Protein AF-0000000071820089 (afdb_homodimer)

Solvent-accessible surface area (backbone atoms only — not comparable to full-atom values): 15559 Å² total; per-residue (Å²): 127,62,77,64,51,63,79,54,39,43,38,76,49,54,70,70,58,45,51,46,49,55,50,69,44,21,55,33,33,44,12,24,2,50,40,32,34,19,45,41,43,78,44,40,32,12,52,37,76,91,77,39,33,36,33,39,74,45,76,49,66,79,67,88,45,74,64,57,56,31,52,75,46,15,49,27,29,14,38,32,36,71,52,60,94,42,84,79,41,37,39,36,36,38,35,33,23,42,44,41,73,55,56,84,89,46,49,68,58,46,49,54,23,20,70,70,19,22,61,58,55,62,68,74,50,86,77,45,70,72,81,46,49,49,47,33,31,35,44,57,73,49,75,48,29,42,25,46,47,76,126,125,62,78,65,51,68,78,52,38,43,37,77,49,53,70,68,56,45,52,48,50,55,50,68,44,20,54,32,35,43,12,24,3,49,39,33,34,19,45,40,43,77,45,42,33,12,53,37,75,91,78,39,32,37,33,38,74,44,77,51,64,81,67,89,44,74,64,57,57,31,51,74,46,16,49,26,28,12,39,31,35,72,52,59,93,41,86,80,42,36,40,35,35,38,36,33,24,41,45,41,71,55,55,85,88,45,50,66,60,47,49,53,23,22,70,70,20,23,60,60,61,57,63,75,49,88,78,46,70,73,82,48,49,49,47,34,32,34,44,57,73,47,75,50,29,42,26,46,46,74,126

Nearest PDB structures (foldseek):
  3u0i-assembly1_A-2  TM=8.447E-01  e=3.953E-10  Brucella abortus 2308
  3u5w-assembly1_A-2  TM=8.370E-01  e=7.297E-10  Brucella abortus 2308
  2hq9-assembly1_B  TM=7.860E-01  e=4.179E-10  Mesorhizobium loti
  6m0a-assembly2_D  TM=8.362E-01  e=2.232E-06  Arabidopsis thaliana
  5jab-assembly1_B  TM=7.382E-01  e=6.924E-07  Mycobacterium tuberculosis H37Rv

Radius of gyration: 18.87 Å; Cα contacts (8 Å, |Δi|>4): 692; chains: 2; bounding box: 47×55×37 Å

Structure (mmCIF, N/CA/C/O backbone):
data_AF-0000000071820089-model_v1
#
loop_
_entity.id
_entity.type
_entity.pdbx_description
1 polymer 'FMN-binding domain protein'
#
loop_
_atom_site.group_PDB
_atom_site.id
_atom_site.type_symbol
_atom_site.label_atom_id
_atom_site.label_alt_id
_atom_site.label_comp_id
_atom_site.label_asym_id
_atom_site.label_entity_id
_atom_site.label_seq_id
_atom_site.pdbx_PDB_ins_code
_atom_site.Cartn_x
_atom_site.Cartn_y
_atom_site.Cartn_z
_atom_site.occupancy
_atom_site.B_iso_or_equiv
_atom_site.auth_seq_id
_atom_site.auth_comp_id
_atom_site.auth_asym_id
_atom_site.auth_atom_id
_atom_site.pdbx_PDB_model_num
ATOM 1 N N . MET A 1 1 ? -23.547 -22.641 -5.816 1 21.72 1 MET A N 1
ATOM 2 C CA . MET A 1 1 ? -23.484 -21.422 -5.02 1 21.72 1 MET A CA 1
ATOM 3 C C . MET A 1 1 ? -22.078 -21.188 -4.5 1 21.72 1 MET A C 1
ATOM 5 O O . MET A 1 1 ? -21.438 -22.109 -3.973 1 21.72 1 MET A O 1
ATOM 9 N N . ALA A 1 2 ? -21.328 -20.391 -5.027 1 31.78 2 ALA A N 1
ATOM 10 C CA . ALA A 1 2 ? -19.906 -20.078 -4.785 1 31.78 2 ALA A CA 1
ATOM 11 C C . ALA A 1 2 ? -19.625 -20.016 -3.287 1 31.78 2 ALA A C 1
ATOM 13 O O . ALA A 1 2 ? -20.375 -19.406 -2.527 1 31.78 2 ALA A O 1
ATOM 14 N N . PRO A 1 3 ? -18.938 -20.859 -2.738 1 31.28 3 PRO A N 1
ATOM 15 C CA . PRO A 1 3 ? -19.172 -20.828 -1.292 1 31.28 3 PRO A CA 1
ATOM 16 C C . PRO A 1 3 ? -18.969 -19.453 -0.69 1 31.28 3 PRO A C 1
ATOM 18 O O . PRO A 1 3 ? -18.156 -18.656 -1.207 1 31.28 3 PRO A O 1
ATOM 21 N N . ASP A 1 4 ? -19.766 -18.766 0.036 1 34.59 4 ASP A N 1
ATOM 22 C CA . ASP A 1 4 ? -20.172 -17.641 0.865 1 34.59 4 ASP A CA 1
ATOM 23 C C . ASP A 1 4 ? -19.031 -17.219 1.795 1 34.59 4 ASP A C 1
ATOM 25 O O . ASP A 1 4 ? -19.188 -16.25 2.559 1 34.59 4 ASP A O 1
ATOM 29 N N . PHE A 1 5 ? -18 -18.031 1.912 1 37.12 5 PHE A N 1
ATOM 30 C CA . PHE A 1 5 ? -17.234 -17.906 3.146 1 37.12 5 PHE A CA 1
ATOM 31 C C . PHE A 1 5 ? -16.312 -16.719 3.088 1 37.12 5 PHE A C 1
ATOM 33 O O . PHE A 1 5 ? -16.203 -15.953 4.055 1 37.12 5 PHE A O 1
ATOM 40 N N . ALA A 1 6 ? -15.281 -16.719 2.131 1 43.5 6 ALA A N 1
ATOM 41 C CA . ALA A 1 6 ? -14.219 -15.719 2.254 1 43.5 6 ALA A CA 1
ATOM 42 C C . ALA A 1 6 ? -14.789 -14.312 2.145 1 43.5 6 ALA A C 1
ATOM 44 O O . ALA A 1 6 ? -14.398 -13.422 2.906 1 43.5 6 ALA A O 1
ATOM 45 N N . GLN A 1 7 ? -15.445 -14.008 1.039 1 48.59 7 GLN A N 1
ATOM 46 C CA . GLN A 1 7 ? -16.203 -12.758 1.015 1 48.59 7 GLN A CA 1
ATOM 47 C C . GLN A 1 7 ? -17.109 -12.641 2.234 1 48.59 7 GLN A C 1
ATOM 49 O O . GLN A 1 7 ? -17.391 -11.531 2.691 1 48.59 7 GLN A O 1
ATOM 54 N N . HIS A 1 8 ? -17.297 -13.891 2.684 1 53.19 8 HIS A N 1
ATOM 55 C CA . HIS A 1 8 ? -18.344 -13.969 3.699 1 53.19 8 HIS A CA 1
ATOM 56 C C . HIS A 1 8 ? -17.797 -13.648 5.082 1 53.19 8 HIS A C 1
ATOM 58 O O . HIS A 1 8 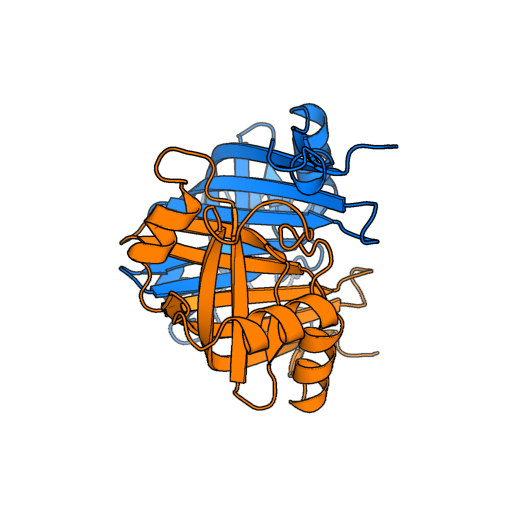? -18.547 -13.258 5.98 1 53.19 8 HIS A O 1
ATOM 64 N N . ASN A 1 9 ? -16.375 -13.719 5.059 1 66.06 9 ASN A N 1
ATOM 65 C CA . ASN A 1 9 ? -15.953 -13.469 6.434 1 66.06 9 ASN A CA 1
ATOM 66 C C . ASN A 1 9 ? -15.398 -12.062 6.605 1 66.06 9 ASN A C 1
ATOM 68 O O . ASN A 1 9 ? -14.633 -11.797 7.539 1 66.06 9 ASN A O 1
ATOM 72 N N . ARG A 1 10 ? -15.672 -11.281 5.531 1 77.12 10 ARG A N 1
ATOM 73 C CA . ARG A 1 10 ? -15.312 -9.883 5.676 1 77.12 10 ARG A CA 1
ATOM 74 C C . ARG A 1 10 ? -16.547 -8.992 5.691 1 77.12 10 ARG A C 1
ATOM 76 O O . ARG A 1 10 ? -17.516 -9.25 4.973 1 77.12 10 ARG A O 1
ATOM 83 N N . ILE A 1 11 ? -16.531 -8.086 6.531 1 86.44 11 ILE A N 1
ATOM 84 C CA . ILE A 1 11 ? -17.672 -7.168 6.625 1 86.44 11 ILE A CA 1
ATOM 85 C C . ILE A 1 11 ? -17.172 -5.727 6.496 1 86.44 11 ILE A C 1
ATOM 87 O O . ILE A 1 11 ? -16.031 -5.422 6.824 1 86.44 11 ILE A O 1
ATOM 91 N N . GLU A 1 12 ? -18.078 -4.957 6.016 1 92.06 12 GLU A N 1
ATOM 92 C CA . GLU A 1 12 ? -17.797 -3.529 5.906 1 92.06 12 GLU A CA 1
ATOM 93 C C . GLU A 1 12 ? -17.688 -2.877 7.281 1 92.06 12 GLU A C 1
ATOM 95 O O . GLU A 1 12 ? -18.484 -3.188 8.18 1 92.06 12 GLU A O 1
ATOM 100 N N . MET A 1 13 ? -16.75 -2.029 7.395 1 94.06 13 MET A N 1
ATOM 101 C CA . MET A 1 13 ? -16.578 -1.29 8.641 1 94.06 13 MET A CA 1
ATOM 102 C C . MET A 1 13 ? -17.484 -0.073 8.688 1 94.06 13 MET A C 1
ATOM 104 O O . MET A 1 13 ? -17.672 0.617 7.68 1 94.06 13 MET A O 1
ATOM 108 N N . PRO A 1 14 ? -18.031 0.169 9.891 1 95.81 14 PRO A N 1
ATOM 109 C CA . PRO A 1 14 ? -18.703 1.459 10.039 1 95.81 14 PRO A CA 1
ATOM 110 C C . PRO A 1 14 ? -17.734 2.639 10.047 1 95.81 14 PRO A C 1
ATOM 112 O O . PRO A 1 14 ? -16.547 2.461 10.289 1 95.81 14 PRO A O 1
ATOM 115 N N . ALA A 1 15 ? -18.266 3.83 9.812 1 96 15 ALA A N 1
ATOM 116 C CA . ALA A 1 15 ? -17.469 5.047 9.664 1 96 15 ALA A CA 1
ATOM 117 C C . ALA A 1 15 ? -16.625 5.305 10.914 1 96 15 ALA A C 1
ATOM 119 O O . ALA A 1 15 ? -15.477 5.738 10.812 1 96 15 ALA A O 1
ATOM 120 N N . GLU A 1 16 ? -17.188 5.031 12.031 1 96.69 16 GLU A N 1
ATOM 121 C CA . GLU A 1 16 ? -16.484 5.285 13.281 1 96.69 16 GLU A CA 1
ATOM 122 C C . GLU A 1 16 ? -15.258 4.379 13.422 1 96.69 16 GLU A C 1
ATOM 124 O O . GLU A 1 16 ? -14.234 4.789 13.977 1 96.69 16 GLU A O 1
ATOM 129 N N . GLU A 1 17 ? -15.367 3.156 12.969 1 96.19 17 GLU A N 1
ATOM 130 C CA . GLU A 1 17 ? -14.25 2.221 13.031 1 96.19 17 GLU A CA 1
ATOM 131 C C . GLU A 1 17 ? -13.164 2.602 12.023 1 96.19 17 GLU A C 1
ATOM 133 O O . GLU A 1 17 ? -11.969 2.422 12.297 1 96.19 17 GLU A O 1
ATOM 138 N N . ILE A 1 18 ? -13.602 3.076 10.859 1 97.44 18 ILE A N 1
ATOM 139 C CA . ILE A 1 18 ? -12.656 3.578 9.875 1 97.44 18 ILE A CA 1
ATOM 140 C C . ILE A 1 18 ? -11.859 4.742 10.469 1 97.44 18 ILE A C 1
ATOM 142 O O . ILE A 1 18 ? -10.633 4.758 10.398 1 97.44 18 ILE A O 1
ATOM 146 N N . ASP A 1 19 ? -12.562 5.688 11.07 1 97 19 ASP A N 1
ATOM 147 C CA . ASP A 1 19 ? -11.922 6.832 11.719 1 97 19 ASP A CA 1
ATOM 148 C C . ASP A 1 19 ? -10.945 6.379 12.797 1 97 19 ASP A C 1
ATOM 150 O O . ASP A 1 19 ? -9.828 6.902 12.891 1 97 19 ASP A O 1
ATOM 154 N N . ARG A 1 20 ? -11.367 5.465 13.617 1 96.62 20 ARG A N 1
ATOM 155 C CA . ARG A 1 20 ? -10.523 4.938 14.688 1 96.62 20 ARG A CA 1
ATOM 156 C C . ARG A 1 20 ? -9.219 4.383 14.133 1 96.62 20 ARG A C 1
ATOM 158 O O . ARG A 1 20 ? -8.141 4.699 14.641 1 96.62 20 ARG A O 1
ATOM 165 N N . LEU A 1 21 ? -9.328 3.568 13.125 1 96.12 21 LEU A N 1
ATOM 166 C CA . LEU A 1 21 ? -8.133 2.951 12.562 1 96.12 21 LEU A CA 1
ATOM 167 C C . LEU A 1 21 ? -7.191 4.008 11.992 1 96.12 21 LEU A C 1
ATOM 169 O O . LEU A 1 21 ? -5.973 3.922 12.164 1 96.12 21 LEU A O 1
ATOM 173 N N . LEU A 1 22 ? -7.746 5.02 11.289 1 96.88 22 LEU A N 1
ATOM 174 C CA . LEU A 1 22 ? -6.934 6.078 10.703 1 96.88 22 LEU A CA 1
ATOM 175 C C . LEU A 1 22 ? -6.262 6.91 11.789 1 96.88 22 LEU A C 1
ATOM 177 O O . LEU A 1 22 ? -5.184 7.469 11.578 1 96.88 22 LEU A O 1
ATOM 181 N N . ARG A 1 23 ? -6.84 6.996 12.922 1 94.56 23 ARG A N 1
ATOM 182 C CA . ARG A 1 23 ? -6.258 7.746 14.039 1 94.56 23 ARG A CA 1
ATOM 183 C C . ARG A 1 23 ? -5.191 6.922 14.75 1 94.56 23 ARG A C 1
ATOM 185 O O . ARG A 1 23 ? -4.18 7.465 15.203 1 94.56 23 ARG A O 1
ATOM 192 N N . GLU A 1 24 ? -5.367 5.668 14.883 1 92.31 24 GLU A N 1
ATOM 193 C CA . GLU A 1 24 ? -4.52 4.82 15.711 1 92.31 24 GLU A CA 1
ATOM 194 C C . GLU A 1 24 ? -3.283 4.355 14.945 1 92.31 24 GLU A C 1
ATOM 196 O O . GLU A 1 24 ? -2.219 4.164 15.539 1 92.31 24 GLU A O 1
ATOM 201 N N . GLU A 1 25 ? -3.494 4.102 13.688 1 91.75 25 GLU A N 1
ATOM 202 C CA . GLU A 1 25 ? -2.346 3.648 12.906 1 91.75 25 GLU A CA 1
ATOM 203 C C . GLU A 1 25 ? -1.438 4.816 12.531 1 91.75 25 GLU A C 1
ATOM 205 O O . GLU A 1 25 ? -1.91 5.938 12.336 1 91.75 25 GLU A O 1
ATOM 210 N N . GLY A 1 26 ? -0.147 4.621 12.406 1 88.38 26 GLY A N 1
ATOM 211 C CA . GLY A 1 26 ? 0.808 5.68 1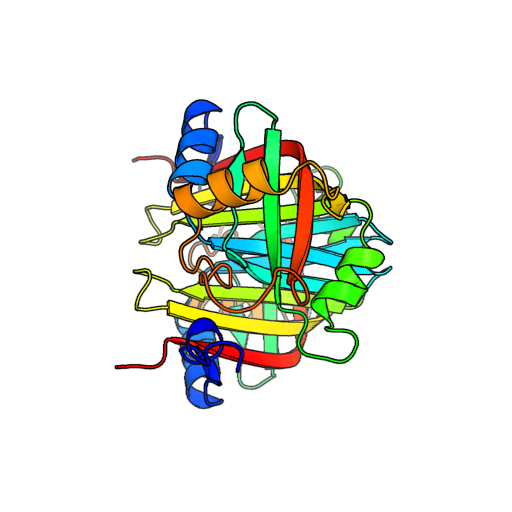2.125 1 88.38 26 GLY A CA 1
ATOM 212 C C . GLY A 1 26 ? 1.482 5.531 10.773 1 88.38 26 GLY A C 1
ATOM 213 O O . GLY A 1 26 ? 2.266 6.391 10.367 1 88.38 26 GLY A O 1
ATOM 214 N N . VAL A 1 27 ? 1.229 4.43 10.172 1 91.81 27 VAL A N 1
ATOM 215 C CA . VAL A 1 27 ? 1.88 4.133 8.898 1 91.81 27 V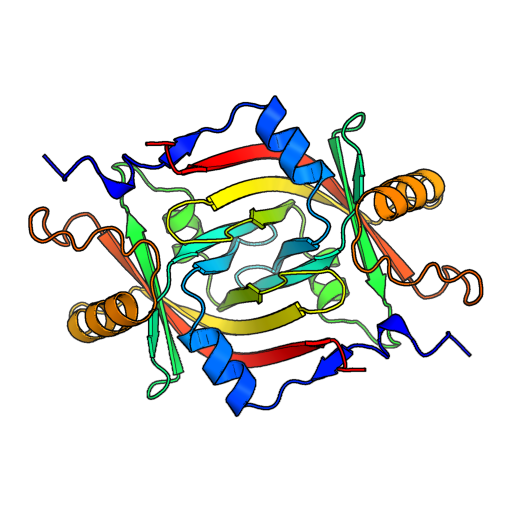AL A CA 1
ATOM 216 C C . VAL A 1 27 ? 0.876 3.496 7.941 1 91.81 27 VAL A C 1
ATOM 218 O O . VAL A 1 27 ? -0.058 2.816 8.375 1 91.81 27 VAL A O 1
ATOM 221 N N . GLY A 1 28 ? 1 3.725 6.727 1 95.12 28 GLY A N 1
ATOM 222 C CA . GLY A 1 28 ? 0.269 3.102 5.637 1 95.12 28 GLY A CA 1
ATOM 223 C C . GLY A 1 28 ? 1.043 3.09 4.332 1 95.12 28 GLY A C 1
ATOM 224 O O . GLY A 1 28 ? 2.26 3.283 4.324 1 95.12 28 GLY A O 1
ATOM 225 N N . VAL A 1 29 ? 0.354 2.742 3.295 1 96.44 29 VAL A N 1
ATOM 226 C CA . VAL A 1 29 ? 0.978 2.73 1.975 1 96.44 29 VAL A CA 1
ATOM 227 C C . VAL A 1 29 ? 0.302 3.764 1.075 1 96.44 29 VAL A C 1
ATOM 229 O O . VAL A 1 29 ? -0.908 3.699 0.847 1 96.44 29 VAL A O 1
ATOM 232 N N . LEU A 1 30 ? 1.083 4.707 0.627 1 97.75 30 LEU A N 1
ATOM 233 C CA . LEU A 1 30 ? 0.629 5.664 -0.376 1 97.75 30 LEU A CA 1
ATOM 234 C C . LEU A 1 30 ? 0.869 5.129 -1.784 1 97.75 30 LEU A C 1
ATOM 236 O O . LEU A 1 30 ? 2.006 4.824 -2.15 1 97.75 30 LEU A O 1
ATOM 240 N N . SER A 1 31 ? -0.163 4.949 -2.539 1 98.62 31 SER A N 1
ATOM 241 C CA . SER A 1 31 ? -0.063 4.527 -3.932 1 98.62 31 SER A CA 1
ATOM 242 C C . SER A 1 31 ? -0.109 5.723 -4.879 1 98.62 31 SER A C 1
ATOM 244 O O . SER A 1 31 ? -1.014 6.555 -4.789 1 98.62 31 SER A O 1
ATOM 246 N N . LEU A 1 32 ? 0.829 5.812 -5.73 1 98.5 32 LEU A N 1
ATOM 247 C CA . LEU A 1 32 ? 0.99 6.891 -6.703 1 98.5 32 LEU A CA 1
ATOM 248 C C . LEU A 1 32 ? 0.985 6.344 -8.125 1 98.5 32 LEU A C 1
ATOM 250 O O . LEU A 1 32 ? 1.146 5.137 -8.336 1 98.5 32 LEU A O 1
ATOM 254 N N . ALA A 1 33 ? 0.76 7.258 -9.102 1 98.69 33 ALA A N 1
ATOM 255 C CA . ALA A 1 33 ? 0.605 6.801 -10.477 1 98.69 33 ALA A CA 1
ATOM 256 C C . ALA A 1 33 ? 1.257 7.773 -11.453 1 98.69 33 ALA A C 1
ATOM 258 O O . ALA A 1 33 ? 1.171 8.992 -11.281 1 98.69 33 ALA A O 1
ATOM 259 N N . ASP A 1 34 ? 1.878 7.266 -12.398 1 97.56 34 ASP A N 1
ATOM 260 C CA . ASP A 1 34 ? 2.344 7.949 -13.602 1 97.56 34 ASP A CA 1
ATOM 261 C C . ASP A 1 34 ? 2.037 7.129 -14.859 1 97.56 34 ASP A C 1
ATOM 263 O O . ASP A 1 34 ? 2.789 6.215 -15.203 1 97.56 34 ASP A O 1
ATOM 267 N N . ASP A 1 35 ? 0.874 7.52 -15.555 1 96 35 ASP A N 1
ATOM 268 C CA . ASP A 1 35 ? 0.385 6.746 -16.688 1 96 35 ASP A CA 1
ATOM 269 C C . ASP A 1 35 ? 0.104 5.301 -16.297 1 96 35 ASP A C 1
ATOM 271 O O . ASP A 1 35 ? -0.71 5.043 -15.406 1 96 35 ASP A O 1
ATOM 275 N N . GLY A 1 36 ? 0.757 4.316 -16.734 1 97.06 36 GLY A N 1
ATOM 276 C CA . GLY A 1 36 ? 0.536 2.908 -16.453 1 97.06 36 GLY A CA 1
ATOM 277 C C . GLY A 1 36 ? 1.531 2.338 -15.461 1 97.06 36 GLY A C 1
ATOM 278 O O . GLY A 1 36 ? 1.641 1.118 -15.312 1 97.06 36 GLY A O 1
ATOM 279 N N . VAL A 1 37 ? 2.25 3.209 -14.773 1 98.5 37 VAL A N 1
ATOM 280 C CA . VAL A 1 37 ? 3.256 2.789 -13.797 1 98.5 37 VAL A CA 1
ATOM 281 C C . VAL A 1 37 ? 2.828 3.215 -12.398 1 98.5 37 VAL A C 1
ATOM 283 O O . VAL A 1 37 ? 2.609 4.402 -12.141 1 98.5 37 VAL A O 1
ATOM 286 N N . ALA A 1 38 ? 2.65 2.254 -11.523 1 98.69 38 ALA A N 1
ATOM 287 C CA . ALA A 1 38 ? 2.27 2.535 -10.141 1 98.69 38 ALA A CA 1
ATOM 288 C C . ALA A 1 38 ? 3.482 2.482 -9.219 1 98.69 38 ALA A C 1
ATOM 290 O O . ALA A 1 38 ? 4.453 1.776 -9.5 1 98.69 38 ALA A O 1
ATOM 291 N N . TYR A 1 39 ? 3.404 3.246 -8.188 1 97.31 39 TYR A N 1
ATOM 292 C CA . TYR A 1 39 ? 4.434 3.277 -7.152 1 97.31 39 TYR A CA 1
ATOM 293 C C . TYR A 1 39 ? 3.809 3.354 -5.762 1 97.31 39 TYR A C 1
ATOM 295 O O . TYR A 1 39 ? 3.156 4.344 -5.422 1 97.31 39 TYR A O 1
ATOM 303 N N . GLY A 1 40 ? 3.943 2.303 -4.973 1 97.25 40 GLY A N 1
ATOM 304 C CA . GLY A 1 40 ? 3.465 2.246 -3.602 1 97.25 40 GLY A CA 1
ATOM 305 C C . GLY A 1 40 ? 4.574 2.395 -2.578 1 97.25 40 GLY A C 1
ATOM 306 O O . GLY A 1 40 ? 5.586 1.692 -2.643 1 97.25 40 GLY A O 1
ATOM 307 N N . ILE A 1 41 ? 4.391 3.25 -1.582 1 93.31 41 ILE A N 1
ATOM 308 C CA . ILE A 1 41 ? 5.457 3.512 -0.624 1 93.31 41 ILE A CA 1
ATOM 309 C C . ILE A 1 41 ? 4.891 3.504 0.794 1 93.31 41 ILE A C 1
ATOM 311 O O . ILE A 1 41 ? 3.906 4.188 1.08 1 93.31 41 ILE A O 1
ATOM 315 N N . PRO A 1 42 ? 5.5 2.695 1.611 1 93.06 42 PRO A N 1
ATOM 316 C CA . PRO A 1 42 ? 5.113 2.787 3.021 1 93.06 42 PRO A CA 1
ATOM 317 C C . PRO A 1 42 ? 5.648 4.047 3.699 1 93.06 42 PRO A C 1
ATOM 319 O O . PRO A 1 42 ? 6.824 4.383 3.543 1 93.06 42 PRO A O 1
ATOM 322 N N . LEU A 1 43 ? 4.789 4.758 4.438 1 89.44 43 LEU A N 1
ATOM 323 C CA . LEU A 1 43 ? 5.25 5.969 5.105 1 89.44 43 LEU A CA 1
ATOM 324 C C . LEU A 1 43 ? 4.297 6.367 6.227 1 89.44 43 LEU A C 1
ATOM 326 O O . LEU A 1 43 ? 3.146 5.926 6.254 1 89.44 43 LEU A O 1
ATOM 330 N N . SER A 1 44 ? 4.785 7.207 7.109 1 90.81 44 SER A N 1
ATOM 331 C CA . SER A 1 44 ? 3.961 7.797 8.156 1 90.81 44 SER A CA 1
ATOM 332 C C . SER A 1 44 ? 2.996 8.828 7.586 1 90.81 44 SER A C 1
ATOM 334 O O . SER A 1 44 ? 3.232 9.375 6.504 1 90.81 44 SER A O 1
ATOM 336 N N . PHE A 1 45 ? 1.985 9.102 8.352 1 93.44 45 PHE A N 1
ATOM 337 C CA . PHE A 1 45 ? 0.981 10.055 7.895 1 93.44 45 PHE A CA 1
ATOM 338 C C . PHE A 1 45 ? 0.291 10.727 9.07 1 93.44 45 PHE A C 1
ATOM 340 O O . PHE A 1 45 ? 0.37 10.242 10.203 1 93.44 45 PHE A O 1
ATOM 347 N N . GLY A 1 46 ? -0.225 11.836 8.781 1 95.19 46 GLY A N 1
ATOM 348 C CA . GLY A 1 46 ? -1.151 12.508 9.68 1 95.19 46 GLY A CA 1
ATOM 349 C C . GLY A 1 46 ? -2.586 12.477 9.188 1 95.19 46 GLY A C 1
ATOM 350 O O . GLY A 1 46 ? -2.84 12.609 7.992 1 95.19 46 GLY A O 1
ATOM 351 N N . TYR A 1 47 ? -3.502 12.344 10.109 1 97.19 47 TYR A N 1
ATOM 352 C CA . TYR A 1 47 ? -4.922 12.305 9.781 1 97.19 47 TYR A CA 1
ATOM 353 C C . TYR A 1 47 ? -5.668 13.469 10.414 1 97.19 47 TYR A C 1
ATOM 355 O O . TYR A 1 47 ? -5.648 13.633 11.633 1 97.19 47 TYR A O 1
ATOM 363 N N . ASP A 1 48 ? -6.227 14.281 9.578 1 96 48 ASP A N 1
ATOM 364 C CA . ASP A 1 48 ? -7.098 15.375 10.008 1 96 48 ASP A CA 1
ATOM 365 C C . ASP A 1 48 ? -8.562 15.031 9.75 1 96 48 ASP A C 1
ATOM 367 O O . ASP A 1 48 ? -9.094 15.328 8.68 1 96 48 ASP A O 1
ATOM 371 N N . ALA A 1 49 ? -9.227 14.5 10.703 1 95.38 49 ALA A N 1
ATOM 372 C CA . ALA A 1 49 ? -10.602 14.039 10.562 1 95.38 49 ALA A CA 1
ATOM 373 C C . ALA A 1 49 ? -11.547 15.203 10.297 1 95.38 49 ALA A C 1
ATOM 375 O O . ALA A 1 49 ? -12.508 15.078 9.531 1 95.38 49 ALA A O 1
ATOM 376 N N . ASP A 1 50 ? -11.312 16.328 10.891 1 94.62 50 ASP A N 1
ATOM 377 C CA . ASP A 1 50 ? -12.203 17.484 10.773 1 94.62 50 ASP A CA 1
ATOM 378 C C . ASP A 1 50 ? -12.242 18 9.344 1 94.62 50 ASP A C 1
ATOM 380 O O . ASP A 1 50 ? -13.305 18.359 8.836 1 94.62 50 ASP A O 1
ATOM 384 N N . ARG A 1 51 ? -11.086 17.953 8.672 1 95.25 51 ARG A N 1
ATOM 385 C CA . ARG A 1 51 ? -11.016 18.484 7.316 1 95.25 51 ARG A CA 1
ATOM 386 C C . ARG A 1 51 ? -11.086 17.359 6.281 1 95.25 51 ARG A C 1
ATOM 388 O O . ARG A 1 51 ? -11.164 17.625 5.082 1 95.25 51 ARG A O 1
ATOM 395 N N . GLY A 1 52 ? -11.016 16.094 6.688 1 96.94 52 GLY A N 1
ATOM 396 C CA . GLY A 1 52 ? -10.984 14.984 5.746 1 96.94 52 GLY A CA 1
ATOM 397 C C . GLY A 1 52 ? -9.727 14.969 4.891 1 96.94 52 GLY A C 1
ATOM 398 O O . GLY A 1 52 ? -9.812 14.883 3.664 1 96.94 52 GLY A O 1
ATOM 399 N N . ARG A 1 53 ? -8.562 15.039 5.664 1 97.38 53 ARG A N 1
ATOM 400 C CA . ARG A 1 53 ? -7.273 15.102 4.973 1 97.38 53 ARG A CA 1
ATOM 401 C C . ARG A 1 53 ? -6.281 14.117 5.586 1 97.38 53 ARG A C 1
ATOM 403 O O . ARG A 1 53 ? -6.289 13.891 6.801 1 97.38 53 ARG A O 1
ATOM 410 N N . LEU A 1 54 ? -5.535 13.602 4.785 1 97.75 54 LEU A N 1
ATOM 411 C CA . LEU A 1 54 ? -4.297 12.961 5.211 1 97.75 54 LEU A CA 1
ATOM 412 C C . LEU A 1 54 ? -3.084 13.789 4.801 1 97.75 54 LEU A C 1
ATOM 414 O O . LEU A 1 54 ? -3.057 14.359 3.705 1 97.75 54 LEU A O 1
ATOM 418 N N . TYR A 1 55 ? -2.047 13.789 5.637 1 95.25 55 TYR A N 1
ATOM 419 C CA . TYR A 1 55 ? -0.821 14.531 5.367 1 95.25 55 TYR A CA 1
ATOM 420 C C . TYR A 1 55 ? 0.385 13.602 5.34 1 95.25 55 TYR A C 1
ATOM 422 O O . TYR A 1 55 ? 0.476 12.672 6.145 1 95.25 55 TYR A O 1
ATOM 430 N N . PHE A 1 56 ? 1.322 13.914 4.438 1 92.56 56 PHE A N 1
ATOM 431 C CA . PHE A 1 56 ? 2.568 13.172 4.273 1 92.56 56 PHE A CA 1
ATOM 432 C C . PHE A 1 56 ? 3.752 14.125 4.156 1 92.56 56 PHE A C 1
ATOM 434 O O . PHE A 1 56 ? 3.629 15.211 3.584 1 92.56 56 PHE A O 1
ATOM 441 N N . VAL A 1 57 ? 4.867 13.633 4.594 1 87.69 57 VAL A N 1
ATOM 442 C CA . VAL A 1 57 ? 6.09 14.406 4.422 1 87.69 57 VAL A CA 1
ATOM 443 C C . VAL A 1 57 ? 7.16 13.547 3.748 1 87.69 57 VAL A C 1
ATOM 445 O O . VAL A 1 57 ? 7.422 12.422 4.18 1 87.69 57 VAL A O 1
ATOM 448 N N . PHE A 1 58 ? 7.668 14.062 2.582 1 83.81 58 PHE A N 1
ATOM 449 C CA . PHE A 1 58 ? 8.797 13.445 1.894 1 83.81 58 PHE A CA 1
ATOM 450 C C . PHE A 1 58 ? 10.102 14.148 2.252 1 83.81 58 PHE A C 1
ATOM 452 O O . PHE A 1 58 ? 10.172 15.383 2.24 1 83.81 58 PHE A O 1
ATOM 459 N N . LEU A 1 59 ? 11.031 13.359 2.66 1 72.44 59 LEU A N 1
ATOM 460 C CA . LEU A 1 59 ? 12.352 13.953 2.867 1 72.44 59 LEU A CA 1
ATOM 461 C C . LEU A 1 59 ? 13.062 14.164 1.537 1 72.44 59 LEU A C 1
ATOM 463 O O . LEU A 1 59 ? 12.977 13.328 0.638 1 72.44 59 LEU A O 1
ATOM 467 N N . ARG A 1 60 ? 13.391 15.414 1.121 1 57.09 60 ARG A N 1
ATOM 468 C CA . ARG A 1 60 ? 14.07 15.789 -0.113 1 57.09 60 ARG A CA 1
ATOM 469 C C . ARG A 1 60 ? 15.555 15.445 -0.046 1 57.09 60 ARG A C 1
ATOM 471 O O . ARG A 1 60 ? 16.375 16.281 0.347 1 57.09 60 ARG A O 1
ATOM 478 N N . PRO A 1 61 ? 15.906 14.125 -0.033 1 49.31 61 PRO A N 1
ATOM 479 C CA . PRO A 1 61 ? 17.359 14.102 -0.25 1 49.31 61 PRO A CA 1
ATOM 480 C C . PRO A 1 61 ? 17.75 14.625 -1.628 1 49.31 61 PRO A C 1
ATOM 482 O O . PRO A 1 61 ? 17.297 14.102 -2.648 1 49.31 61 PRO A O 1
ATOM 485 N N . GLY A 1 62 ? 18.484 15.805 -1.665 1 45.56 62 GLY A N 1
ATOM 486 C CA . GLY A 1 62 ? 19.016 16.391 -2.891 1 45.56 62 GLY A CA 1
ATOM 487 C C . GLY A 1 62 ? 18.047 16.297 -4.051 1 45.56 62 GLY A C 1
ATOM 488 O O . GLY A 1 62 ? 16.828 16.469 -3.873 1 45.56 62 GLY A O 1
ATOM 489 N N . GLU A 1 63 ? 18.641 15.625 -5.242 1 45.75 63 GLU A N 1
ATOM 490 C CA . GLU A 1 63 ? 18 15.43 -6.539 1 45.75 63 GLU A CA 1
ATOM 491 C C . GLU A 1 63 ? 16.594 14.852 -6.383 1 45.75 63 GLU A C 1
ATOM 493 O O . GLU A 1 63 ? 16.25 14.328 -5.324 1 45.75 63 GLU A O 1
ATOM 498 N N . SER A 1 64 ? 15.758 14.859 -7.48 1 54.47 64 SER A N 1
ATOM 499 C CA . SER A 1 64 ? 14.375 14.414 -7.664 1 54.47 64 SER A CA 1
ATOM 500 C C . SER A 1 64 ? 14.164 13.016 -7.082 1 54.47 64 SER A C 1
ATOM 502 O O . SER A 1 64 ? 14.852 12.07 -7.473 1 54.47 64 SER A O 1
ATOM 504 N N . SER A 1 65 ? 13.57 12.859 -5.781 1 77.94 65 SER A N 1
ATOM 505 C CA . SER A 1 65 ? 13.266 11.547 -5.219 1 77.94 65 SER A CA 1
ATOM 506 C C . SER A 1 65 ? 12.086 10.898 -5.945 1 77.94 65 SER A C 1
ATOM 508 O O . SER A 1 65 ? 11.227 11.594 -6.488 1 77.94 65 SER A O 1
ATOM 510 N N . LYS A 1 66 ? 12.273 9.688 -6.434 1 85.81 66 LYS A N 1
ATOM 511 C CA . LYS A 1 66 ? 11.227 8.883 -7.062 1 85.81 66 LYS A CA 1
ATOM 512 C C . LYS A 1 66 ? 9.859 9.188 -6.465 1 85.81 66 LYS A C 1
ATOM 514 O O . LYS A 1 66 ? 8.875 9.32 -7.195 1 85.81 66 LYS A O 1
ATOM 519 N N . LYS A 1 67 ? 9.828 9.469 -5.164 1 89.12 67 LYS A N 1
ATOM 520 C CA . LYS A 1 67 ? 8.562 9.773 -4.492 1 89.12 67 LYS A CA 1
ATOM 521 C C . LYS A 1 67 ? 7.988 11.102 -4.977 1 89.12 67 LYS A C 1
ATOM 523 O O . LYS A 1 67 ? 6.801 11.188 -5.293 1 89.12 67 LYS A O 1
ATOM 528 N N . ALA A 1 68 ? 8.828 12.062 -4.988 1 88.5 68 ALA A N 1
ATOM 529 C CA . ALA A 1 68 ? 8.375 13.391 -5.383 1 88.5 68 ALA A CA 1
ATOM 530 C C . ALA A 1 68 ? 7.953 13.414 -6.848 1 88.5 68 ALA A C 1
ATOM 532 O O . ALA A 1 68 ? 6.953 14.047 -7.203 1 88.5 68 ALA A O 1
ATOM 533 N N . GLU A 1 69 ? 8.703 12.781 -7.723 1 91.44 69 GLU A N 1
ATOM 534 C CA . GLU A 1 69 ? 8.383 12.719 -9.148 1 91.44 69 GLU A CA 1
ATOM 535 C C . GLU A 1 69 ? 7.016 12.07 -9.375 1 91.44 69 GLU A C 1
ATOM 537 O O . GLU A 1 69 ? 6.195 12.594 -10.133 1 91.44 69 GLU A O 1
ATOM 542 N N . PHE A 1 70 ? 6.742 10.977 -8.734 1 95.38 70 PHE A N 1
ATOM 543 C CA . PHE A 1 70 ? 5.453 10.32 -8.875 1 95.38 70 PHE A CA 1
ATOM 544 C C . PHE A 1 70 ? 4.336 11.18 -8.297 1 95.38 70 PHE A C 1
ATOM 546 O O . PHE A 1 70 ? 3.25 11.266 -8.875 1 95.38 70 PHE A O 1
ATOM 553 N N . ALA A 1 71 ? 4.637 11.75 -7.125 1 94.94 71 ALA A N 1
ATOM 554 C CA . ALA A 1 71 ? 3.607 12.57 -6.492 1 94.94 71 ALA A CA 1
ATOM 555 C C . ALA A 1 71 ? 3.188 13.719 -7.398 1 94.94 71 ALA A C 1
ATOM 557 O O . ALA A 1 71 ? 2.004 14.055 -7.484 1 94.94 71 ALA A O 1
ATOM 558 N N . GLU A 1 72 ? 4.117 14.32 -8.07 1 94.12 72 GLU A N 1
ATOM 559 C CA . GLU A 1 72 ? 3.84 15.445 -8.961 1 94.12 72 GLU A CA 1
ATOM 560 C C . GLU A 1 72 ? 2.975 15.008 -10.141 1 94.12 72 GLU A C 1
ATOM 562 O O . GLU A 1 72 ? 2.211 15.805 -10.688 1 94.12 72 GLU A O 1
ATOM 567 N N . ARG A 1 73 ? 3.066 13.789 -10.508 1 97.19 73 ARG A N 1
ATOM 568 C CA . ARG A 1 73 ? 2.35 13.289 -11.68 1 97.19 73 ARG A CA 1
ATOM 569 C C . ARG A 1 73 ? 1.035 12.625 -11.273 1 97.19 73 ARG A C 1
ATOM 571 O O . ARG A 1 73 ? 0.257 12.211 -12.133 1 97.19 73 ARG A O 1
ATOM 578 N N . THR A 1 74 ? 0.789 12.477 -10.016 1 98.38 74 THR A N 1
ATOM 579 C CA . THR A 1 74 ? -0.419 11.828 -9.508 1 98.38 74 THR A CA 1
ATOM 580 C C . THR A 1 74 ? -1.498 12.867 -9.203 1 98.38 74 THR A C 1
ATOM 582 O O . THR A 1 74 ? -1.308 13.742 -8.359 1 98.38 74 THR A O 1
ATOM 585 N N . ALA A 1 75 ? -2.602 12.734 -9.906 1 98.5 75 ALA A N 1
ATOM 586 C CA . ALA A 1 75 ? -3.738 13.602 -9.617 1 98.5 75 ALA A CA 1
ATOM 587 C C . ALA A 1 75 ? -4.555 13.078 -8.445 1 98.5 75 ALA A C 1
ATOM 589 O O . ALA A 1 75 ? -4.914 13.836 -7.539 1 98.5 75 ALA A O 1
ATOM 590 N N . ARG A 1 76 ? -4.883 11.82 -8.523 1 98.69 76 ARG A N 1
ATOM 591 C CA . ARG A 1 76 ? -5.617 11.133 -7.465 1 98.69 76 ARG A CA 1
ATOM 592 C C . ARG A 1 76 ? -4.812 9.961 -6.922 1 98.69 76 ARG A C 1
ATOM 594 O O . ARG A 1 76 ? -4.309 9.133 -7.688 1 98.69 76 ARG A O 1
ATOM 601 N N . ALA A 1 77 ? -4.617 9.914 -5.656 1 98.81 77 ALA A N 1
ATOM 602 C CA . ALA A 1 77 ? -3.855 8.859 -4.988 1 98.81 77 ALA A CA 1
ATOM 603 C C . ALA A 1 77 ? -4.758 8.008 -4.102 1 98.81 77 ALA A C 1
ATOM 605 O O . ALA A 1 77 ? -5.918 8.359 -3.871 1 98.81 77 ALA A O 1
ATOM 606 N N . SER A 1 78 ? -4.293 6.895 -3.703 1 98.62 78 SER A N 1
ATOM 607 C CA . SER A 1 78 ? -4.906 6.004 -2.723 1 98.62 78 SER A CA 1
ATOM 608 C C . SER A 1 78 ? -3.971 5.75 -1.545 1 98.62 78 SER A C 1
ATOM 610 O O . SER A 1 78 ? -2.754 5.66 -1.721 1 98.62 78 SER A O 1
ATOM 612 N N . PHE A 1 79 ? -4.484 5.723 -0.39 1 98.75 79 PHE A N 1
ATOM 613 C CA . PHE A 1 79 ? -3.738 5.395 0.82 1 98.75 79 PHE A CA 1
ATOM 614 C C . PHE A 1 79 ? -4.395 4.238 1.563 1 98.75 79 PHE A C 1
ATOM 616 O O . PHE A 1 79 ? -5.598 4.262 1.824 1 98.75 79 PHE A O 1
ATOM 623 N N . THR A 1 80 ? -3.65 3.23 1.846 1 97.81 80 THR A N 1
ATOM 624 C CA . THR A 1 80 ? -4.164 2.031 2.498 1 97.81 80 THR A CA 1
ATOM 625 C C . THR A 1 80 ? -3.535 1.856 3.879 1 97.81 80 THR A C 1
ATOM 627 O O . THR A 1 80 ? -2.311 1.913 4.02 1 97.81 80 THR A O 1
ATOM 630 N N . VAL A 1 81 ? -4.352 1.712 4.848 1 95.81 81 VAL A N 1
ATOM 631 C CA . VAL A 1 81 ? -3.934 1.353 6.199 1 95.81 81 VAL A CA 1
ATOM 632 C C . VAL A 1 81 ? -4.461 -0.037 6.551 1 95.81 81 VAL A C 1
ATOM 634 O O . VAL A 1 81 ? -5.598 -0.381 6.215 1 95.81 81 VAL A O 1
ATOM 637 N N . TRP A 1 82 ? -3.623 -0.809 7.172 1 89.44 82 TRP A N 1
ATOM 638 C CA . TRP A 1 82 ? -4.043 -2.162 7.516 1 89.44 82 TRP A CA 1
ATOM 639 C C . TRP A 1 82 ? -3.43 -2.602 8.844 1 89.44 82 TRP A C 1
ATOM 641 O O . TRP A 1 82 ? -2.281 -2.27 9.141 1 89.44 82 TRP A O 1
ATOM 651 N N . ASN A 1 83 ? -4.125 -3.148 9.648 1 87.88 83 ASN A N 1
ATOM 652 C CA . ASN A 1 83 ? -3.738 -3.771 10.914 1 87.88 83 ASN A CA 1
ATOM 653 C C . ASN A 1 83 ? -4.195 -5.227 10.977 1 87.88 83 ASN A C 1
ATOM 655 O O . ASN A 1 83 ? -5.395 -5.504 11.031 1 87.88 83 ASN A O 1
ATOM 659 N N . ALA A 1 84 ? -3.215 -6.121 10.891 1 84.19 84 ALA A N 1
ATOM 660 C CA . ALA A 1 84 ? -3.521 -7.547 10.859 1 84.19 84 ALA A CA 1
ATOM 661 C C . ALA A 1 84 ? -2.6 -8.328 11.797 1 84.19 84 ALA A C 1
ATOM 663 O O . ALA A 1 84 ? -1.681 -9.008 11.336 1 84.19 84 ALA A O 1
ATOM 664 N N . PRO A 1 85 ? -2.854 -8.281 13.016 1 82.44 85 PRO A N 1
ATOM 665 C CA . PRO A 1 85 ? -2.004 -9.023 13.945 1 82.44 85 PRO A CA 1
ATOM 666 C C . PRO A 1 85 ? -2.053 -10.531 13.719 1 82.44 85 PRO A C 1
ATOM 668 O O . PRO A 1 85 ? -1.143 -11.25 14.133 1 82.44 85 PRO A O 1
ATOM 671 N N . SER A 1 86 ? -3.184 -11 13.109 1 81.81 86 SER A N 1
ATOM 672 C CA . SER A 1 86 ? -3.305 -12.414 12.766 1 81.81 86 SER A CA 1
ATOM 673 C C . SER A 1 86 ? -4.23 -12.609 11.57 1 81.81 86 SER A C 1
ATOM 675 O O . SER A 1 86 ? -4.957 -11.695 11.18 1 81.81 86 SER A O 1
ATOM 677 N N . ARG A 1 87 ? -4.316 -13.766 11.016 1 80.06 87 ARG A N 1
ATOM 678 C CA . ARG A 1 87 ? -5.152 -14.086 9.867 1 80.06 87 ARG A CA 1
ATOM 679 C C . ARG A 1 87 ? -6.633 -13.992 10.219 1 80.06 87 ARG A C 1
ATOM 681 O O . ARG A 1 87 ? -7.473 -13.82 9.328 1 80.06 87 ARG A O 1
ATOM 688 N N . ASP A 1 88 ? -6.93 -14.141 11.469 1 83.62 88 ASP A N 1
ATOM 689 C CA . ASP A 1 88 ? -8.328 -14.141 11.883 1 83.62 88 ASP A CA 1
ATOM 690 C C . ASP A 1 88 ? -8.734 -12.781 12.453 1 83.62 88 ASP A C 1
ATOM 692 O O . ASP A 1 88 ? -9.883 -12.594 12.859 1 83.62 88 ASP A O 1
ATOM 696 N N . GLN A 1 89 ? -7.828 -11.969 12.531 1 87 89 GLN A N 1
ATOM 697 C CA . GLN A 1 89 ? -8.102 -10.625 13.031 1 87 89 GLN A CA 1
ATOM 698 C C . GLN A 1 89 ? -7.387 -9.57 12.18 1 87 89 GLN A C 1
ATOM 700 O O . GLN A 1 89 ? -6.176 -9.391 12.305 1 87 89 GLN A O 1
ATOM 705 N N . TRP A 1 90 ? -8.156 -8.953 11.406 1 88.75 90 TRP A N 1
ATOM 706 C CA . TRP A 1 90 ? -7.539 -7.918 10.578 1 88.75 90 TRP A CA 1
ATOM 707 C C . TRP A 1 90 ? -8.555 -6.848 10.195 1 88.75 90 TRP A C 1
ATOM 709 O O . TRP A 1 90 ? -9.758 -7.105 10.172 1 88.75 90 TRP A O 1
ATOM 719 N N . GLU A 1 91 ? -8.141 -5.699 10.008 1 92.81 91 GLU A N 1
ATOM 720 C CA . GLU A 1 91 ? -8.891 -4.559 9.484 1 92.81 91 GLU A CA 1
ATOM 721 C C . GLU A 1 91 ? -8.07 -3.787 8.453 1 92.81 91 GLU A C 1
ATOM 723 O O . GLU A 1 91 ? -6.852 -3.666 8.586 1 92.81 91 GLU A O 1
ATOM 728 N N . SER A 1 92 ? -8.734 -3.35 7.449 1 93.75 92 SER A N 1
ATOM 729 C CA . SER A 1 92 ? -8.094 -2.545 6.414 1 93.75 92 SER A CA 1
ATOM 730 C C . SER A 1 92 ? -8.969 -1.361 6.016 1 93.75 92 SER A C 1
ATOM 732 O O . SER A 1 92 ? -10.195 -1.462 6.016 1 93.75 92 SER A O 1
ATOM 734 N N . VAL A 1 93 ? -8.414 -0.275 5.75 1 96.25 93 VAL A N 1
ATOM 735 C CA . VAL A 1 93 ? -9.078 0.919 5.246 1 96.25 93 VAL A CA 1
ATOM 736 C C . VAL A 1 93 ? -8.375 1.414 3.986 1 96.25 93 VAL A C 1
ATOM 738 O O . VAL A 1 93 ? -7.145 1.456 3.932 1 96.25 93 VAL A O 1
ATOM 741 N N . VAL A 1 94 ? -9.125 1.709 2.945 1 97.19 94 VAL A N 1
ATOM 742 C CA . VAL A 1 94 ? -8.625 2.342 1.728 1 97.19 94 VAL A CA 1
ATOM 743 C C . VAL A 1 94 ? -9.234 3.734 1.583 1 97.19 94 VAL A C 1
ATOM 745 O O . VAL A 1 94 ? -10.453 3.893 1.642 1 97.19 94 VAL A O 1
ATOM 748 N N . VAL A 1 95 ? -8.367 4.707 1.441 1 98.44 95 VAL A N 1
ATOM 749 C CA . VAL A 1 95 ? -8.766 6.098 1.268 1 98.44 95 VAL A CA 1
ATOM 750 C C . VAL A 1 95 ? -8.367 6.582 -0.125 1 98.44 95 VAL A C 1
ATOM 752 O O . VAL A 1 95 ? -7.23 6.371 -0.559 1 98.44 95 VAL A O 1
ATOM 755 N N . ASP A 1 96 ? -9.25 7.164 -0.838 1 98.38 96 ASP A N 1
ATOM 756 C CA . ASP A 1 96 ? -8.984 7.738 -2.152 1 98.38 96 ASP A CA 1
ATOM 757 C C . ASP A 1 96 ? -9.258 9.242 -2.16 1 98.38 96 ASP A C 1
ATOM 759 O O . ASP A 1 96 ? -10.195 9.711 -1.513 1 98.38 96 ASP A O 1
ATOM 763 N N . GLY A 1 97 ? -8.438 9.945 -2.961 1 98.81 97 GLY A N 1
ATOM 764 C CA . GLY A 1 97 ? -8.656 11.375 -3.057 1 98.81 97 GLY A CA 1
ATOM 765 C C . GLY A 1 97 ? -7.652 12.078 -3.949 1 98.81 97 GLY A C 1
ATOM 766 O O . GLY A 1 97 ? -6.805 11.43 -4.566 1 98.81 97 GLY A O 1
ATOM 767 N N . GLU A 1 98 ? -7.75 13.391 -4.02 1 98.81 98 GLU A N 1
ATOM 768 C CA . GLU A 1 98 ? -6.816 14.211 -4.781 1 98.81 98 GLU A CA 1
ATOM 769 C C . GLU A 1 98 ? -5.535 14.477 -3.994 1 98.81 98 GLU A C 1
ATOM 771 O O . GLU A 1 98 ? -5.586 14.734 -2.789 1 98.81 98 GLU A O 1
ATOM 776 N N . LEU A 1 99 ? -4.449 14.375 -4.641 1 98.56 99 LEU A N 1
ATOM 777 C CA . LEU A 1 99 ? -3.154 14.633 -4.02 1 98.56 99 LEU A CA 1
ATOM 778 C C . LEU A 1 99 ? -2.643 16.016 -4.387 1 98.56 99 LEU A C 1
ATOM 780 O O . LEU A 1 99 ? -2.594 16.375 -5.566 1 98.56 99 LEU A O 1
ATOM 784 N N . HIS A 1 100 ? -2.238 16.812 -3.363 1 97.25 100 HIS A N 1
ATOM 785 C CA . HIS A 1 100 ? -1.739 18.172 -3.555 1 97.25 100 HIS A CA 1
ATOM 786 C C . HIS A 1 100 ? -0.533 18.438 -2.662 1 97.25 100 HIS A C 1
ATOM 788 O O . HIS A 1 100 ? -0.413 17.859 -1.579 1 97.25 100 HIS A O 1
ATOM 794 N N . GLN A 1 101 ? 0.329 19.312 -3.201 1 93.75 101 GLN A N 1
ATOM 795 C CA . GLN A 1 101 ? 1.344 19.828 -2.293 1 93.75 101 GLN A CA 1
ATOM 796 C C . GLN A 1 101 ? 0.72 20.734 -1.236 1 93.75 101 GLN A C 1
ATOM 798 O O . GLN A 1 101 ? -0.173 21.531 -1.541 1 93.75 101 GLN A O 1
ATOM 803 N N . VAL A 1 102 ? 1.225 20.609 -0.033 1 92.56 102 VAL A N 1
ATOM 804 C CA . VAL A 1 102 ? 0.707 21.422 1.058 1 92.56 102 VAL A CA 1
ATOM 805 C C . VAL A 1 102 ? 1.062 22.891 0.816 1 92.56 102 VAL A C 1
ATOM 807 O O . VAL A 1 102 ? 2.195 23.203 0.452 1 92.56 102 VAL A O 1
ATOM 810 N N . ASP A 1 103 ? 0.083 23.734 1.064 1 86.44 103 ASP A N 1
ATOM 811 C CA . ASP A 1 103 ? 0.306 25.172 0.966 1 86.44 103 ASP A CA 1
ATOM 812 C C . ASP A 1 103 ? 1.159 25.672 2.127 1 86.44 103 ASP A C 1
ATOM 814 O O . ASP A 1 103 ? 1.066 25.156 3.242 1 86.44 103 ASP A O 1
ATOM 818 N N . ASP A 1 104 ? 1.899 26.656 1.936 1 80.62 104 ASP A N 1
ATOM 819 C CA . ASP A 1 104 ? 2.787 27.219 2.943 1 80.62 104 ASP A CA 1
ATOM 820 C C . ASP A 1 104 ? 2.016 27.609 4.203 1 80.62 104 ASP A C 1
ATOM 822 O O . ASP A 1 104 ? 2.529 27.484 5.316 1 80.62 104 ASP A O 1
ATOM 826 N N . GLY A 1 105 ? 0.847 28.031 4.102 1 80.62 105 GLY A N 1
ATOM 827 C CA . GLY A 1 105 ? 0.063 28.484 5.238 1 80.62 105 GLY A CA 1
ATOM 828 C C . GLY A 1 105 ? -0.528 27.359 6.055 1 80.62 105 GLY A C 1
ATOM 829 O O . GLY A 1 105 ? -1.088 27.578 7.129 1 80.62 105 GLY A O 1
ATOM 830 N N . ASP A 1 106 ? -0.344 26.109 5.676 1 85.5 106 ASP A N 1
ATOM 831 C CA . ASP A 1 106 ? -1.059 25.016 6.324 1 85.5 106 ASP A CA 1
ATOM 832 C C . ASP A 1 106 ? -0.102 24.125 7.117 1 85.5 106 ASP A C 1
ATOM 834 O O . ASP A 1 106 ? -0.496 23.078 7.621 1 85.5 106 ASP A O 1
ATOM 838 N N . TRP A 1 107 ? 1.09 24.484 7.328 1 85.56 107 TRP A N 1
ATOM 839 C CA . TRP A 1 107 ? 2.109 23.625 7.906 1 85.56 107 TRP A CA 1
ATOM 840 C C . TRP A 1 107 ? 1.842 23.391 9.391 1 85.56 107 TRP A C 1
ATOM 842 O O . TRP A 1 107 ? 2.201 22.328 9.93 1 85.56 107 TRP A O 1
ATOM 852 N N . ASP A 1 108 ? 1.277 24.359 10.023 1 85.56 108 ASP A N 1
ATOM 853 C CA . ASP A 1 108 ? 0.924 24.125 11.414 1 85.56 108 ASP A CA 1
ATOM 854 C C . ASP A 1 108 ? -0.019 22.938 11.555 1 85.56 108 ASP A C 1
ATOM 856 O O . ASP A 1 108 ? 0.153 22.109 12.453 1 85.56 108 ASP A O 1
ATOM 860 N N . ARG A 1 109 ? -0.977 22.891 10.773 1 86.06 109 ARG A N 1
ATOM 861 C CA . ARG A 1 109 ? -1.93 21.781 10.797 1 86.06 109 ARG A CA 1
ATOM 862 C C . ARG A 1 109 ? -1.247 20.469 10.445 1 86.06 109 ARG A C 1
ATOM 864 O O . ARG A 1 109 ? -1.538 19.422 11.055 1 86.06 109 ARG A O 1
ATOM 871 N N . VAL A 1 110 ? -0.429 20.516 9.461 1 86.62 110 VAL A N 1
ATOM 872 C CA . VAL A 1 110 ? 0.332 19.344 9.055 1 86.62 110 VAL A CA 1
ATOM 873 C C . VAL A 1 110 ? 1.13 18.812 10.242 1 86.62 110 VAL A C 1
ATOM 875 O O . VAL A 1 110 ? 1.067 17.625 10.555 1 86.62 110 VAL A O 1
ATOM 878 N N . ARG A 1 111 ? 1.783 19.672 10.836 1 84.75 111 ARG A N 1
ATOM 879 C CA . ARG A 1 111 ? 2.604 19.281 11.977 1 84.75 111 ARG A CA 1
ATOM 880 C C . ARG A 1 111 ? 1.749 18.672 13.086 1 84.75 111 ARG A C 1
ATOM 882 O O . ARG A 1 111 ? 2.105 17.641 13.656 1 84.75 111 ARG A O 1
ATOM 889 N N . ASP A 1 112 ? 0.671 19.375 13.398 1 87.56 112 ASP A N 1
ATOM 890 C CA . ASP A 1 112 ? -0.216 18.891 14.445 1 87.56 112 ASP A CA 1
ATOM 891 C C . ASP A 1 112 ? -0.717 17.469 14.133 1 87.56 112 ASP A C 1
ATOM 893 O O . ASP A 1 112 ? -0.703 16.594 15 1 87.56 112 ASP A O 1
ATOM 897 N N . ALA A 1 113 ? -1.184 17.234 12.938 1 89.69 113 ALA A N 1
ATOM 898 C CA . ALA A 1 113 ? -1.717 15.945 12.523 1 89.69 113 ALA A CA 1
ATOM 899 C C . ALA A 1 113 ? -0.643 14.867 12.586 1 89.69 113 ALA A C 1
ATOM 901 O O . ALA A 1 113 ? -0.904 13.75 13.039 1 89.69 113 ALA A O 1
ATOM 902 N N . LEU A 1 114 ? 0.525 15.188 12.125 1 86.75 114 LEU A N 1
ATOM 903 C CA . LEU A 1 114 ? 1.616 14.219 12.133 1 86.75 114 LEU A CA 1
ATOM 904 C C . LEU A 1 114 ? 2.035 13.875 13.555 1 86.75 114 LEU A C 1
ATOM 906 O O . LEU A 1 114 ? 2.35 12.727 13.859 1 86.75 114 LEU A O 1
ATOM 910 N N . GLU A 1 115 ? 2.164 14.828 14.336 1 83.62 115 GLU A N 1
ATOM 911 C CA . GLU A 1 115 ? 2.52 14.602 15.734 1 83.62 115 GLU A CA 1
ATOM 912 C C . GLU A 1 115 ? 1.542 13.641 16.406 1 83.62 115 GLU A C 1
AT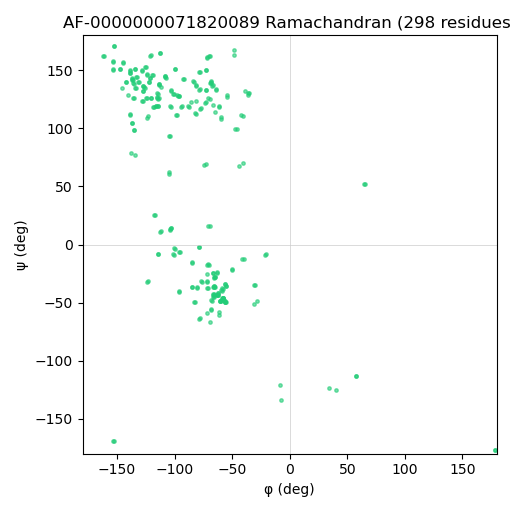OM 914 O O . GLU A 1 115 ? 1.938 12.836 17.25 1 83.62 115 GLU A O 1
ATOM 919 N N . ASP A 1 116 ? 0.336 13.742 16.031 1 82.38 116 ASP A N 1
ATOM 920 C CA . ASP A 1 116 ? -0.721 12.945 16.641 1 82.38 116 ASP A CA 1
ATOM 921 C C . ASP A 1 116 ? -0.69 11.5 16.141 1 82.38 116 ASP A C 1
ATOM 923 O O . ASP A 1 116 ? -1.024 10.57 16.875 1 82.38 116 ASP A O 1
ATOM 927 N N . ASN A 1 117 ? -0.286 11.25 14.906 1 83 117 ASN A N 1
ATOM 928 C CA . ASN A 1 117 ? -0.601 9.984 14.25 1 83 117 ASN A CA 1
ATOM 929 C C . ASN A 1 117 ? 0.662 9.266 13.781 1 83 117 ASN A C 1
ATOM 931 O O . ASN A 1 117 ? 0.742 8.039 13.844 1 83 117 ASN A O 1
ATOM 935 N N . ALA A 1 118 ? 1.674 9.992 13.422 1 81.44 118 ALA A N 1
ATOM 936 C CA . ALA A 1 118 ? 2.793 9.445 12.664 1 81.44 118 ALA A CA 1
ATOM 937 C C . ALA A 1 118 ? 3.74 8.664 13.57 1 81.44 118 ALA A C 1
ATOM 939 O O . ALA A 1 118 ? 3.986 9.062 14.711 1 81.44 118 ALA A O 1
ATOM 940 N N . TRP A 1 119 ? 4.16 7.441 13.156 1 72.75 119 TRP A N 1
ATOM 941 C CA . TRP A 1 119 ? 5.141 6.664 13.898 1 72.75 119 TRP A CA 1
ATOM 942 C C . TRP A 1 119 ? 6.516 7.328 13.844 1 72.75 119 TRP A C 1
ATOM 944 O O . TRP A 1 119 ? 7.262 7.305 14.828 1 72.75 119 TRP A O 1
ATOM 954 N N . TYR A 1 120 ? 6.914 7.508 12.672 1 60.5 120 TYR A N 1
ATOM 955 C CA . TYR A 1 120 ? 8.203 8.18 12.523 1 60.5 120 TYR A CA 1
ATOM 956 C C . TYR A 1 120 ? 8.016 9.625 12.078 1 60.5 120 TYR A C 1
ATOM 958 O O . TYR A 1 120 ? 8.023 9.914 10.883 1 60.5 120 TYR A O 1
ATOM 966 N N . PRO A 1 121 ? 7.387 10.25 12.875 1 44.59 121 PRO A N 1
ATOM 967 C CA . PRO A 1 121 ? 7.371 11.648 12.445 1 44.59 121 PRO A CA 1
ATOM 968 C C . PRO A 1 121 ? 8.727 12.109 11.906 1 44.59 121 PRO A C 1
ATOM 970 O O . PRO A 1 121 ? 9.742 11.969 12.578 1 44.59 121 PRO A O 1
ATOM 973 N N . THR A 1 122 ? 9.039 11.625 10.828 1 41 122 THR A N 1
ATOM 974 C CA . THR A 1 122 ? 10.281 12.211 10.344 1 41 122 THR A CA 1
ATOM 975 C C . THR A 1 122 ? 10.711 13.375 11.227 1 41 122 THR A C 1
ATOM 977 O O . THR A 1 122 ? 9.969 13.797 12.117 1 41 122 THR A O 1
ATOM 980 N N . LEU A 1 123 ? 11.062 14.383 10.359 1 41.66 123 LEU A N 1
ATOM 981 C CA . LEU A 1 123 ? 11.969 15.484 10.078 1 41.66 123 LEU A CA 1
ATOM 982 C C . LEU A 1 123 ? 11.695 16.672 11.008 1 41.66 123 LEU A C 1
ATOM 984 O O . LEU A 1 123 ? 12.289 17.734 10.852 1 41.66 123 LEU A O 1
ATOM 988 N N . PHE A 1 124 ? 10.477 16.594 11.586 1 41.12 124 PHE A N 1
ATOM 989 C CA . PHE A 1 124 ? 10.5 17.938 12.141 1 41.12 124 PHE A CA 1
ATOM 990 C C . PHE A 1 124 ? 11.523 18.047 13.266 1 41.12 124 PHE A C 1
ATOM 992 O O . PHE A 1 124 ? 11.156 18.156 14.438 1 41.12 124 PHE A O 1
ATOM 999 N N . SER A 1 125 ? 12.383 17.062 13.281 1 37.47 125 SER A N 1
ATOM 1000 C CA . SER A 1 125 ? 13.289 17.484 14.344 1 37.47 125 SER A CA 1
ATOM 1001 C C . SER A 1 125 ? 13.484 18.984 14.336 1 37.47 125 SER A C 1
ATOM 1003 O O . SER A 1 125 ? 13.484 19.609 13.273 1 37.47 125 SER A O 1
ATOM 1005 N N . GLU A 1 126 ? 13.336 19.578 15.438 1 38.66 126 GLU A N 1
ATOM 1006 C CA . GLU A 1 126 ? 13.586 20.984 15.734 1 38.66 126 GLU A CA 1
ATOM 1007 C C . GLU A 1 126 ? 14.672 21.562 14.828 1 38.66 126 GLU A C 1
ATOM 1009 O O . GLU A 1 126 ? 14.805 22.781 14.703 1 38.66 126 GLU A O 1
ATOM 1014 N N . THR A 1 127 ? 15.812 20.844 14.719 1 37.12 127 THR A N 1
ATOM 1015 C CA . THR A 1 127 ? 16.953 21.625 14.242 1 37.12 127 THR A CA 1
ATOM 1016 C C . THR A 1 127 ? 16.781 22.016 12.773 1 37.12 127 THR A C 1
ATOM 1018 O O . THR A 1 127 ? 17.422 22.938 12.297 1 37.12 127 THR A O 1
ATOM 1021 N N . GLU A 1 128 ? 16.797 20.922 11.656 1 41.97 128 GLU A N 1
ATOM 1022 C CA . GLU A 1 128 ? 17.031 21.422 10.305 1 41.97 128 GLU A CA 1
ATOM 1023 C C . GLU A 1 128 ? 15.758 21.969 9.68 1 41.97 128 GLU A C 1
ATOM 1025 O O . GLU A 1 128 ? 14.688 21.359 9.82 1 41.97 128 GLU A O 1
ATOM 1030 N N . PRO A 1 129 ? 15.742 23.188 9.258 1 40.97 129 PRO A N 1
ATOM 1031 C CA . PRO A 1 129 ? 14.727 23.953 8.523 1 40.97 129 PRO A CA 1
ATOM 1032 C C . PRO A 1 129 ? 13.969 23.078 7.516 1 40.97 129 PRO A C 1
ATOM 1034 O O . PRO A 1 129 ? 14.492 22.062 7.051 1 40.97 129 PRO A O 1
ATOM 1037 N N . MET A 1 130 ? 12.492 23.125 7.516 1 48.88 130 MET A N 1
ATOM 1038 C CA . MET A 1 130 ? 11.469 22.844 6.508 1 48.88 130 MET A CA 1
ATOM 1039 C C . MET A 1 130 ? 12.062 22.922 5.102 1 48.88 130 MET A C 1
ATOM 1041 O O . MET A 1 130 ? 11.391 22.578 4.125 1 48.88 130 MET A O 1
ATOM 1045 N N . GLN A 1 131 ? 13.289 23.375 5.047 1 53.38 131 GLN A N 1
ATOM 1046 C CA . GLN A 1 131 ? 13.719 23.703 3.691 1 53.38 131 GLN A CA 1
ATOM 1047 C C . GLN A 1 131 ? 13.898 22.438 2.854 1 53.38 131 GLN A C 1
ATOM 1049 O O . GLN A 1 131 ? 13.719 22.453 1.636 1 53.38 131 GLN A O 1
ATOM 1054 N N . ASP A 1 132 ? 14 21.25 3.572 1 65.88 132 ASP A N 1
ATOM 1055 C CA . ASP A 1 132 ? 14.289 20.078 2.754 1 65.88 132 ASP A CA 1
ATOM 1056 C C . ASP A 1 132 ? 13.164 19.047 2.844 1 65.88 132 ASP A C 1
ATOM 1058 O O . ASP A 1 132 ? 13.406 17.844 2.738 1 65.88 132 ASP A O 1
ATOM 1062 N N . ILE A 1 133 ? 11.977 19.688 3.178 1 73.56 133 ILE A N 1
ATOM 1063 C CA . ILE A 1 133 ? 10.867 18.734 3.252 1 73.56 133 ILE A CA 1
ATOM 1064 C C . ILE A 1 133 ? 9.734 19.203 2.338 1 73.56 133 ILE A C 1
ATOM 1066 O O . ILE A 1 133 ? 9.492 20.406 2.207 1 73.56 133 ILE A O 1
ATOM 1070 N N . LEU A 1 134 ? 9.203 18.266 1.594 1 81.62 134 LEU A N 1
ATOM 1071 C CA . LEU A 1 134 ? 8 18.5 0.8 1 81.62 134 LEU A CA 1
ATOM 1072 C C . LEU A 1 134 ? 6.781 17.875 1.463 1 81.62 134 LEU A C 1
ATOM 1074 O O . LEU A 1 134 ? 6.777 16.672 1.744 1 81.62 134 LEU A O 1
ATOM 1078 N N . GLY A 1 135 ? 5.836 18.75 1.8 1 89.19 135 GLY A N 1
ATOM 1079 C CA . GLY A 1 135 ? 4.59 18.25 2.355 1 89.19 135 GLY A CA 1
ATOM 1080 C C . GLY A 1 135 ? 3.523 18 1.305 1 89.19 135 GLY A C 1
ATOM 1081 O O . GLY A 1 135 ? 3.391 18.781 0.354 1 89.19 135 GLY A O 1
ATOM 1082 N N . TRP A 1 136 ? 2.766 16.953 1.493 1 93.69 136 TRP A N 1
ATOM 1083 C CA . TRP A 1 136 ? 1.659 16.609 0.608 1 93.69 136 TRP A CA 1
ATOM 1084 C C . TRP A 1 136 ? 0.38 16.375 1.403 1 93.69 136 TRP A C 1
ATOM 1086 O O . TRP A 1 136 ? 0.43 15.961 2.566 1 93.69 136 TRP A O 1
ATOM 1096 N N . GLU A 1 137 ? -0.682 16.656 0.774 1 97.19 137 GLU A N 1
ATOM 1097 C CA . GLU A 1 137 ? -1.976 16.359 1.378 1 97.19 137 GLU A CA 1
ATOM 1098 C C . GLU A 1 137 ? -2.848 15.539 0.43 1 97.19 137 GLU A C 1
ATOM 1100 O O . GLU A 1 137 ? -2.857 15.781 -0.779 1 97.19 137 GLU A O 1
ATOM 1105 N N . LEU A 1 138 ? -3.498 14.547 0.886 1 98.5 138 LEU A N 1
ATOM 1106 C CA . LEU A 1 138 ? -4.566 13.82 0.208 1 98.5 138 LEU A CA 1
ATOM 1107 C C . LEU A 1 138 ? -5.934 14.312 0.666 1 98.5 138 LEU A C 1
ATOM 1109 O O . LEU A 1 138 ? -6.301 14.148 1.831 1 98.5 138 LEU A O 1
ATOM 1113 N N . ARG A 1 139 ? -6.641 14.953 -0.193 1 98.62 139 ARG A N 1
ATOM 1114 C CA . ARG A 1 139 ? -8.008 15.375 0.078 1 98.62 139 ARG A CA 1
ATOM 1115 C C . ARG A 1 139 ? -8.992 14.234 -0.144 1 98.62 139 ARG A C 1
ATOM 1117 O O . ARG A 1 139 ? -9.266 13.852 -1.285 1 98.62 139 ARG A O 1
ATOM 1124 N N . ILE A 1 140 ? -9.586 13.789 0.953 1 98.69 140 ILE A N 1
ATOM 1125 C CA . ILE A 1 140 ? -10.32 12.523 0.934 1 98.69 140 ILE A CA 1
ATOM 1126 C C . ILE A 1 140 ? -11.633 12.703 0.172 1 98.69 140 ILE A C 1
ATOM 1128 O O . ILE A 1 140 ? -12.453 13.547 0.528 1 98.69 140 ILE A O 1
ATOM 1132 N N . ASP A 1 141 ? -11.789 11.922 -0.823 1 98.44 141 ASP A N 1
ATOM 1133 C CA . ASP A 1 141 ? -13.055 11.836 -1.546 1 98.44 141 ASP A CA 1
ATOM 1134 C C . ASP A 1 141 ? -13.898 10.664 -1.045 1 98.44 141 ASP A C 1
ATOM 1136 O O . ASP A 1 141 ? -15.117 10.773 -0.929 1 98.44 141 ASP A O 1
ATOM 1140 N N . SER A 1 142 ? -13.25 9.547 -0.785 1 97.62 142 SER A N 1
ATOM 1141 C CA . SER A 1 142 ? -13.945 8.367 -0.283 1 97.62 142 SER A CA 1
ATOM 1142 C C . SER A 1 142 ? -13.055 7.555 0.646 1 97.62 142 SER A C 1
ATOM 1144 O O . SER A 1 142 ? -11.828 7.629 0.56 1 97.62 142 SER A O 1
ATOM 1146 N N . ARG A 1 143 ? -13.648 6.863 1.574 1 97.31 143 ARG A N 1
ATOM 1147 C CA . ARG A 1 143 ? -13.008 5.902 2.469 1 97.31 143 ARG A CA 1
ATOM 1148 C C . ARG A 1 143 ? -13.828 4.621 2.57 1 97.31 143 ARG A C 1
ATOM 1150 O O . ARG A 1 143 ? -15.062 4.672 2.648 1 97.31 143 ARG A O 1
ATOM 1157 N N . SER A 1 144 ? -13.203 3.564 2.496 1 95.38 144 SER A N 1
ATOM 1158 C CA . SER A 1 144 ? -13.836 2.258 2.658 1 95.38 144 SER A CA 1
ATOM 1159 C C . SER A 1 144 ? -13 1.346 3.547 1 95.38 144 SER A C 1
ATOM 1161 O O . SER A 1 144 ? -11.766 1.392 3.506 1 95.38 144 SER A O 1
ATOM 1163 N N . GLY A 1 145 ? -13.648 0.632 4.395 1 93.88 145 GLY A N 1
ATOM 1164 C CA . GLY A 1 145 ? -12.969 -0.254 5.324 1 93.88 145 GLY A CA 1
ATOM 1165 C C . GLY A 1 145 ? -13.57 -1.646 5.367 1 93.88 145 GLY A C 1
ATOM 1166 O O . GLY A 1 145 ? -14.789 -1.806 5.273 1 93.88 145 GLY A O 1
ATOM 1167 N N . LEU A 1 146 ? -12.727 -2.65 5.449 1 91.12 146 LEU A N 1
ATOM 1168 C CA . LEU A 1 146 ? -13.141 -4.035 5.641 1 91.12 146 LEU A CA 1
ATOM 1169 C C . LEU A 1 146 ? -12.484 -4.637 6.875 1 91.12 146 LEU A C 1
ATOM 1171 O O . LEU A 1 146 ? -11.375 -4.246 7.246 1 91.12 146 LEU A O 1
ATOM 1175 N N . GLN A 1 147 ? -13.227 -5.492 7.5 1 90.56 147 GLN A N 1
ATOM 1176 C CA . GLN A 1 147 ? -12.656 -6.234 8.617 1 90.56 147 GLN A CA 1
ATOM 1177 C C . GLN A 1 147 ? -13.203 -7.66 8.672 1 90.56 147 GLN A C 1
ATOM 1179 O O . GLN A 1 147 ? -14.25 -7.953 8.086 1 90.56 147 GLN A O 1
ATOM 1184 N N . ARG A 1 148 ? -12.359 -8.469 9.305 1 83.69 148 ARG A N 1
ATOM 1185 C CA . ARG A 1 148 ? -12.82 -9.836 9.508 1 83.69 148 ARG A CA 1
ATOM 1186 C C . ARG A 1 148 ? -14.047 -9.875 10.414 1 83.69 148 ARG A C 1
ATOM 1188 O O . ARG A 1 148 ? -14.109 -9.141 11.406 1 83.69 148 ARG A O 1
ATOM 1195 N N . ARG A 1 149 ? -14.984 -10.711 9.836 1 71.5 149 ARG A N 1
ATOM 1196 C CA . ARG A 1 149 ? -16.172 -10.859 10.656 1 71.5 149 ARG A CA 1
ATOM 1197 C C . ARG A 1 149 ? -15.844 -11.484 12.008 1 71.5 149 ARG A C 1
ATOM 1199 O O . ARG A 1 149 ? -15.102 -12.461 12.078 1 71.5 149 ARG A O 1
ATOM 1206 N N . ARG A 1 150 ? -16.094 -10.812 12.945 1 61.88 150 ARG A N 1
ATOM 1207 C CA . ARG A 1 150 ? -15.898 -11.352 14.289 1 61.88 150 ARG A CA 1
ATOM 1208 C C . ARG A 1 150 ? -16.75 -12.594 14.508 1 61.88 150 ARG A C 1
ATOM 1210 O O . ARG A 1 150 ? -17.891 -12.656 14.07 1 61.88 150 ARG A O 1
ATOM 1217 N N . ALA A 1 151 ? -16.078 -13.766 14.555 1 50.84 151 ALA A N 1
ATOM 1218 C CA . ALA A 1 151 ? -16.859 -14.93 14.961 1 50.84 151 ALA A CA 1
ATOM 1219 C C . ALA A 1 151 ? -17.797 -14.586 16.109 1 50.84 151 ALA A C 1
ATOM 1221 O O . ALA A 1 151 ? -17.469 -13.75 16.953 1 50.84 151 ALA A O 1
ATOM 1222 N N . MET B 1 1 ? 23.953 20.484 10.25 1 21.81 1 MET B N 1
ATOM 1223 C CA . MET B 1 1 ? 23.938 19.094 9.797 1 21.81 1 MET B CA 1
ATOM 1224 C C . MET B 1 1 ? 22.594 18.438 10.086 1 21.81 1 MET B C 1
ATOM 1226 O O . MET B 1 1 ? 22.047 18.594 11.18 1 21.81 1 MET B O 1
ATOM 1230 N N . ALA B 1 2 ? 21.781 18.234 9.203 1 32.31 2 ALA B N 1
ATOM 1231 C CA . ALA B 1 2 ? 20.438 17.688 9.32 1 32.31 2 ALA B CA 1
ATOM 1232 C C . ALA B 1 2 ? 20.391 16.531 10.312 1 32.31 2 ALA B C 1
ATOM 1234 O O . ALA B 1 2 ? 21.25 15.633 10.273 1 32.31 2 ALA B O 1
ATOM 1235 N N . PRO B 1 3 ? 19.828 16.609 11.375 1 31.58 3 PRO B N 1
ATOM 1236 C CA . PRO B 1 3 ? 20.266 15.484 12.219 1 31.58 3 PRO B CA 1
ATOM 1237 C C . PRO B 1 3 ? 20.062 14.125 11.547 1 31.58 3 PRO B C 1
ATOM 1239 O O . PRO B 1 3 ? 19.156 13.969 10.719 1 31.58 3 PRO B O 1
ATOM 1242 N N . ASP B 1 4 ? 20.922 13.18 11.391 1 34.66 4 ASP B N 1
ATOM 1243 C CA . ASP B 1 4 ? 21.312 11.836 10.969 1 34.66 4 ASP B CA 1
ATOM 1244 C C . ASP B 1 4 ? 20.25 10.805 11.359 1 34.66 4 ASP B C 1
ATOM 1246 O O . ASP B 1 4 ? 20.406 9.617 11.078 1 34.66 4 ASP B O 1
ATOM 1250 N N . PHE B 1 5 ? 19.312 11.164 12.195 1 36.91 5 PHE B N 1
ATOM 1251 C CA . PHE B 1 5 ? 18.703 10.102 12.977 1 36.91 5 PHE B CA 1
ATOM 1252 C C . PHE B 1 5 ? 17.688 9.328 12.133 1 36.91 5 PHE B C 1
ATOM 1254 O O . PHE B 1 5 ? 17.656 8.094 12.172 1 36.91 5 PHE B O 1
ATOM 1261 N N . ALA B 1 6 ? 16.594 9.984 11.664 1 43.62 6 ALA B N 1
ATOM 1262 C CA . ALA B 1 6 ? 15.484 9.188 11.125 1 43.62 6 ALA B CA 1
ATOM 1263 C C . ALA B 1 6 ? 15.938 8.367 9.922 1 43.62 6 ALA B C 1
ATOM 1265 O O . ALA B 1 6 ? 15.594 7.188 9.805 1 43.62 6 ALA B O 1
ATOM 1266 N N . GLN B 1 7 ? 16.406 9.047 8.867 1 48.19 7 GLN B N 1
ATOM 1267 C CA . GLN B 1 7 ? 17.062 8.266 7.82 1 48.19 7 GLN B CA 1
ATOM 1268 C C . GLN B 1 7 ? 18.109 7.332 8.414 1 48.19 7 GLN B C 1
ATOM 1270 O O . GLN B 1 7 ? 18.391 6.266 7.859 1 48.19 7 GLN B O 1
ATOM 1275 N N . HIS B 1 8 ? 18.438 7.828 9.602 1 53.16 8 HIS B N 1
ATOM 1276 C CA . HIS B 1 8 ? 19.625 7.176 10.172 1 53.16 8 HIS B CA 1
ATOM 1277 C C . HIS B 1 8 ? 19.234 5.902 10.922 1 53.16 8 HIS B C 1
ATOM 1279 O O . HIS B 1 8 ? 20.062 5.012 11.109 1 53.16 8 HIS B O 1
ATOM 1285 N N . ASN B 1 9 ? 17.828 5.887 11.164 1 66.25 9 ASN B N 1
ATOM 1286 C CA . ASN B 1 9 ? 17.578 4.672 11.938 1 66.25 9 ASN B CA 1
ATOM 1287 C C . ASN B 1 9 ? 16.953 3.576 11.07 1 66.25 9 ASN B C 1
ATOM 1289 O O . ASN B 1 9 ? 16.312 2.664 11.586 1 66.25 9 ASN B O 1
ATOM 1293 N N . ARG B 1 10 ? 17.047 3.875 9.766 1 77.31 10 ARG B N 1
ATOM 1294 C CA . ARG B 1 10 ? 16.625 2.812 8.859 1 77.31 10 ARG B CA 1
ATOM 1295 C C . ARG B 1 10 ? 17.797 2.275 8.047 1 77.31 10 ARG B C 1
ATOM 1297 O O . ARG B 1 10 ? 18.672 3.035 7.652 1 77.31 10 ARG B O 1
ATOM 1304 N N . ILE B 1 11 ? 17.828 1.042 7.922 1 86.56 11 ILE B N 1
ATOM 1305 C CA . ILE B 1 11 ? 18.906 0.424 7.148 1 86.56 11 ILE B CA 1
ATOM 1306 C C . ILE B 1 11 ? 18.312 -0.459 6.055 1 86.56 11 ILE B C 1
ATOM 1308 O O . ILE B 1 11 ? 17.188 -0.962 6.191 1 86.56 11 ILE B O 1
ATOM 1312 N N . GLU B 1 12 ? 19.094 -0.563 5.055 1 92.19 12 GLU B N 1
ATOM 1313 C CA . GLU B 1 12 ? 18.703 -1.441 3.957 1 92.19 12 GLU B CA 1
ATOM 1314 C C . GLU B 1 12 ? 18.75 -2.906 4.383 1 92.19 12 GLU B C 1
ATOM 1316 O O . GLU B 1 12 ? 19.656 -3.326 5.094 1 92.19 12 GLU B O 1
ATOM 1321 N N . MET B 1 13 ? 17.766 -3.604 3.953 1 94.25 13 MET B N 1
ATOM 1322 C CA . MET B 1 13 ? 17.703 -5.035 4.238 1 94.25 13 MET B CA 1
ATOM 1323 C C . MET B 1 13 ? 18.547 -5.82 3.236 1 94.25 13 MET B C 1
ATOM 1325 O O . MET B 1 13 ? 18.547 -5.516 2.043 1 94.25 13 MET B O 1
ATOM 1329 N N . PRO B 1 14 ? 19.25 -6.848 3.768 1 95.94 14 PRO B N 1
ATOM 1330 C CA . PRO B 1 14 ? 19.859 -7.777 2.814 1 95.94 14 PRO B CA 1
ATOM 1331 C C . PRO B 1 14 ? 18.828 -8.617 2.064 1 95.94 14 PRO B C 1
ATOM 1333 O O . PRO B 1 14 ? 17.688 -8.75 2.52 1 95.94 14 PRO B O 1
ATOM 1336 N N . ALA B 1 15 ? 19.234 -9.203 0.955 1 96.12 15 ALA B N 1
ATOM 1337 C CA . ALA B 1 15 ? 18.344 -9.953 0.06 1 96.12 15 ALA B CA 1
ATOM 1338 C C . ALA B 1 15 ? 17.672 -11.102 0.795 1 96.12 15 ALA B C 1
ATOM 1340 O O . ALA B 1 15 ? 16.484 -11.383 0.563 1 96.12 15 ALA B O 1
ATOM 1341 N N . GLU B 1 16 ? 18.375 -11.711 1.653 1 96.75 16 GLU B N 1
ATOM 1342 C CA . GLU B 1 16 ? 17.828 -12.859 2.379 1 96.75 16 GLU B CA 1
ATOM 1343 C C . GLU B 1 16 ? 16.703 -12.43 3.303 1 96.75 16 GLU B C 1
ATOM 1345 O O . GLU B 1 16 ? 15.734 -13.18 3.498 1 96.75 16 GLU B O 1
ATOM 1350 N N . GLU B 1 17 ? 16.828 -11.273 3.906 1 96.31 17 GLU B N 1
ATOM 1351 C CA . GLU B 1 17 ? 15.781 -10.758 4.789 1 96.31 17 GLU B CA 1
ATOM 1352 C C . GLU B 1 17 ? 14.547 -10.328 3.998 1 96.31 17 GLU B C 1
ATOM 1354 O O . GLU B 1 17 ? 13.422 -10.477 4.465 1 96.31 17 GLU B O 1
ATOM 1359 N N . ILE B 1 18 ? 14.797 -9.75 2.826 1 97.56 18 ILE B N 1
ATOM 1360 C CA . ILE B 1 18 ? 13.695 -9.398 1.934 1 97.56 18 ILE B CA 1
ATOM 1361 C C . ILE B 1 18 ? 12.922 -10.664 1.558 1 97.56 18 ILE B C 1
ATOM 1363 O O . ILE B 1 18 ? 11.695 -10.703 1.666 1 97.56 18 ILE B O 1
ATOM 1367 N N . ASP B 1 19 ? 13.641 -11.703 1.146 1 97.06 19 ASP B N 1
ATOM 1368 C CA . ASP B 1 19 ? 13.031 -12.977 0.798 1 97.06 19 ASP B CA 1
ATOM 1369 C C . ASP B 1 19 ? 12.234 -13.547 1.97 1 97.06 19 ASP B C 1
ATOM 1371 O O . ASP B 1 19 ? 11.117 -14.023 1.789 1 97.06 19 ASP B O 1
ATOM 1375 N N . ARG B 1 20 ? 12.812 -13.523 3.139 1 96.62 20 ARG B N 1
ATOM 1376 C CA . ARG B 1 20 ? 12.156 -14.023 4.34 1 96.62 20 ARG B CA 1
ATOM 1377 C C . ARG B 1 20 ? 10.82 -13.32 4.566 1 96.62 20 ARG B C 1
ATOM 1379 O O . ARG B 1 20 ? 9.797 -13.977 4.805 1 96.62 20 ARG B O 1
ATOM 1386 N N . LEU B 1 21 ? 10.844 -12.023 4.504 1 96.19 21 LEU B N 1
ATOM 1387 C CA . LEU B 1 21 ? 9.625 -11.273 4.758 1 96.19 21 LEU B CA 1
ATOM 1388 C C . LEU B 1 21 ? 8.555 -11.602 3.723 1 96.19 21 LEU B C 1
ATOM 1390 O O . LEU B 1 21 ? 7.375 -11.75 4.062 1 96.19 21 LEU B O 1
ATOM 1394 N N . LEU B 1 22 ? 8.945 -11.719 2.443 1 96.88 22 LEU B N 1
ATOM 1395 C CA . LEU B 1 22 ? 8 -12.031 1.377 1 96.88 22 LEU B CA 1
ATOM 1396 C C . LEU B 1 22 ? 7.426 -13.43 1.557 1 96.88 22 LEU B C 1
ATOM 1398 O O . LEU B 1 22 ? 6.293 -13.703 1.149 1 96.88 22 LEU B O 1
ATOM 1402 N N . ARG B 1 23 ? 8.148 -14.297 2.15 1 94.5 23 ARG B N 1
ATOM 1403 C CA . ARG B 1 23 ? 7.676 -15.656 2.396 1 94.5 23 ARG B CA 1
ATOM 1404 C C . ARG B 1 23 ? 6.766 -15.703 3.617 1 94.5 23 ARG B C 1
ATOM 1406 O O . ARG B 1 23 ? 5.793 -16.453 3.641 1 94.5 23 ARG B O 1
ATOM 1413 N N . GLU B 1 24 ? 7.035 -14.961 4.605 1 92.25 24 GLU B N 1
ATOM 1414 C CA . GLU B 1 24 ? 6.355 -15.062 5.895 1 92.25 24 GLU B CA 1
ATOM 1415 C C . GLU B 1 24 ? 5.059 -14.266 5.898 1 92.25 24 GLU B C 1
ATOM 1417 O O . GLU B 1 24 ? 4.098 -14.633 6.578 1 92.25 24 GLU B O 1
ATOM 1422 N N . GLU B 1 25 ? 5.109 -13.148 5.234 1 91.75 25 GLU B N 1
ATOM 1423 C CA . GLU B 1 25 ? 3.9 -12.328 5.215 1 91.75 25 GLU B CA 1
ATOM 1424 C C . GLU B 1 25 ? 2.883 -12.875 4.215 1 91.75 25 GLU B C 1
ATOM 1426 O O . GLU B 1 25 ? 3.258 -13.438 3.186 1 91.75 25 GLU B O 1
ATOM 1431 N N . GLY B 1 26 ? 1.603 -12.727 4.449 1 88.19 26 GLY B N 1
ATOM 1432 C CA . GLY B 1 26 ? 0.558 -13.273 3.598 1 88.19 26 GLY B CA 1
ATOM 1433 C C . GLY B 1 26 ? -0.279 -12.211 2.918 1 88.19 26 GLY B C 1
ATOM 1434 O O . GLY B 1 26 ? -1.159 -12.523 2.113 1 88.19 26 GLY B O 1
ATOM 1435 N N . VAL B 1 27 ? -0.051 -11.016 3.314 1 91.75 27 VAL B N 1
ATOM 1436 C CA . VAL B 1 27 ? -0.846 -9.906 2.797 1 91.75 27 VAL B CA 1
ATOM 1437 C C . VAL B 1 27 ? 0.058 -8.703 2.516 1 91.75 27 VAL B C 1
ATOM 1439 O O . VAL B 1 27 ? 1.083 -8.523 3.178 1 91.75 27 VAL B O 1
ATOM 1442 N N . GLY B 1 28 ? -0.241 -7.953 1.572 1 95.06 28 GLY B N 1
ATOM 1443 C CA . GLY B 1 28 ? 0.375 -6.68 1.228 1 95.06 28 GLY B CA 1
ATOM 1444 C C . GLY B 1 28 ? -0.56 -5.746 0.483 1 95.06 28 GLY B C 1
ATOM 1445 O O . GLY B 1 28 ? -1.776 -5.941 0.492 1 95.06 28 GLY B O 1
ATOM 1446 N N . VAL B 1 29 ? 0.009 -4.707 -0.026 1 96.38 29 VAL B N 1
ATOM 1447 C CA . VAL B 1 29 ? -0.781 -3.754 -0.8 1 96.38 29 VAL B CA 1
ATOM 1448 C C . VAL B 1 29 ? -0.291 -3.73 -2.246 1 96.38 29 VAL B C 1
ATOM 1450 O O . VAL B 1 29 ? 0.882 -3.451 -2.506 1 96.38 29 VAL B O 1
ATOM 1453 N N . LEU B 1 30 ? -1.17 -4.062 -3.143 1 97.75 30 LEU B N 1
ATOM 1454 C CA . LEU B 1 30 ? -0.908 -3.924 -4.57 1 97.75 30 LEU B CA 1
ATOM 1455 C C . LEU B 1 30 ? -1.297 -2.533 -5.062 1 97.75 30 LEU B C 1
ATOM 1457 O O . LEU B 1 30 ? -2.451 -2.121 -4.922 1 97.75 30 LEU B O 1
ATOM 1461 N N . SER B 1 31 ? -0.37 -1.794 -5.562 1 98.62 31 SER B N 1
ATOM 1462 C CA . SER B 1 31 ? -0.626 -0.481 -6.148 1 98.62 31 SER B CA 1
ATOM 1463 C C . SER B 1 31 ? -0.78 -0.57 -7.66 1 98.62 31 SER B C 1
ATOM 1465 O O . SER B 1 31 ? 0.074 -1.139 -8.344 1 98.62 31 SER B O 1
ATOM 1467 N N . LEU B 1 32 ? -1.82 -0.042 -8.164 1 98.56 32 LEU B N 1
ATOM 1468 C CA . LEU B 1 32 ? -2.174 -0.043 -9.578 1 98.56 32 LEU B CA 1
ATOM 1469 C C . LEU B 1 32 ? -2.322 1.381 -10.102 1 98.56 32 LEU B C 1
ATOM 1471 O O . LEU B 1 32 ? -2.432 2.326 -9.32 1 98.56 32 LEU B O 1
ATOM 1475 N N . ALA B 1 33 ? -2.277 1.509 -11.453 1 98.69 33 ALA B N 1
ATOM 1476 C CA . ALA B 1 33 ? -2.275 2.852 -12.031 1 98.69 33 ALA B CA 1
ATOM 1477 C C . ALA B 1 33 ? -3.105 2.898 -13.312 1 98.69 33 ALA B C 1
ATOM 1479 O O . ALA B 1 33 ? -3.072 1.964 -14.117 1 98.69 33 ALA B O 1
ATOM 1480 N N . ASP B 1 34 ? -3.807 3.902 -13.469 1 97.56 34 ASP B N 1
ATOM 1481 C CA . ASP B 1 34 ? -4.465 4.32 -14.703 1 97.56 34 ASP B CA 1
ATOM 1482 C C . ASP B 1 34 ? -4.281 5.816 -14.945 1 97.56 34 ASP B C 1
ATOM 1484 O O . ASP B 1 34 ? -5.016 6.633 -14.391 1 97.56 34 ASP B O 1
ATOM 1488 N N . ASP B 1 35 ? -3.24 6.152 -15.852 1 96 35 ASP B N 1
ATOM 1489 C CA . ASP B 1 35 ? -2.867 7.543 -16.094 1 96 35 ASP B CA 1
ATOM 1490 C C . ASP B 1 35 ? -2.455 8.227 -14.789 1 96 35 ASP B C 1
ATOM 1492 O O . ASP B 1 35 ? -1.515 7.793 -14.117 1 96 35 ASP B O 1
ATOM 1496 N N . GLY B 1 36 ? -3.1 9.156 -14.258 1 97.06 36 GLY B N 1
ATOM 1497 C CA . GLY B 1 36 ? -2.766 9.898 -13.055 1 97.06 36 GLY B CA 1
ATOM 1498 C C . GLY B 1 36 ? -3.584 9.477 -11.844 1 97.06 36 GLY B C 1
ATOM 1499 O O . GLY B 1 36 ? -3.602 10.172 -10.828 1 97.06 36 GLY B O 1
ATOM 1500 N N . VAL B 1 37 ? -4.254 8.336 -11.945 1 98.5 37 VAL B N 1
ATOM 1501 C CA . VAL B 1 37 ? -5.098 7.832 -10.867 1 98.5 37 VAL B CA 1
ATOM 1502 C C . VAL B 1 37 ? -4.516 6.527 -10.32 1 98.5 37 VAL B C 1
ATOM 1504 O O . VAL B 1 37 ? -4.332 5.562 -11.07 1 98.5 37 VAL B O 1
ATOM 1507 N N . ALA B 1 38 ? -4.172 6.531 -9.062 1 98.69 38 ALA B N 1
ATOM 1508 C CA . ALA B 1 38 ? -3.629 5.34 -8.422 1 98.69 38 ALA B CA 1
ATOM 1509 C C . ALA B 1 38 ? -4.703 4.613 -7.613 1 98.69 38 ALA B C 1
ATOM 1511 O O . ALA B 1 38 ? -5.652 5.234 -7.133 1 98.69 38 ALA B O 1
ATOM 1512 N N . TYR B 1 39 ? -4.543 3.332 -7.512 1 97.31 39 TYR B N 1
ATOM 1513 C CA . TYR B 1 39 ? -5.426 2.48 -6.723 1 97.31 39 TYR B CA 1
ATOM 1514 C C . TYR B 1 39 ? -4.633 1.43 -5.957 1 97.31 39 TYR B C 1
ATOM 1516 O O . TYR B 1 39 ? -4.004 0.555 -6.559 1 97.31 39 TYR B O 1
ATOM 1524 N N . GLY B 1 40 ? -4.59 1.533 -4.656 1 97.31 40 GLY B N 1
ATOM 1525 C CA . GLY B 1 40 ? -3.936 0.575 -3.781 1 97.31 40 GLY B CA 1
ATOM 1526 C C . GLY B 1 40 ? -4.906 -0.35 -3.072 1 97.31 40 GLY B C 1
ATOM 1527 O O . GLY B 1 40 ? -5.871 0.107 -2.455 1 97.31 40 GLY B O 1
ATOM 1528 N N . ILE B 1 41 ? -4.648 -1.635 -3.068 1 93.44 41 ILE B N 1
ATOM 1529 C CA . ILE B 1 41 ? -5.598 -2.582 -2.492 1 93.44 41 ILE B CA 1
ATOM 1530 C C . ILE B 1 41 ? -4.852 -3.604 -1.637 1 93.44 41 ILE B C 1
ATOM 1532 O O . ILE B 1 41 ? -3.879 -4.211 -2.09 1 93.44 41 ILE B O 1
ATOM 1536 N N . PRO B 1 42 ? -5.285 -3.713 -0.427 1 93.06 42 PRO B N 1
ATOM 1537 C CA . PRO B 1 42 ? -4.727 -4.805 0.376 1 93.06 42 PRO B CA 1
ATOM 1538 C C . PRO B 1 42 ? -5.242 -6.176 -0.051 1 93.06 42 PRO B C 1
ATOM 1540 O O . PRO B 1 42 ? -6.449 -6.348 -0.257 1 93.06 42 PRO B O 1
ATOM 1543 N N . LEU B 1 43 ? -4.34 -7.156 -0.202 1 89.44 43 LEU B N 1
ATOM 1544 C CA . LEU B 1 43 ? -4.785 -8.484 -0.605 1 89.44 43 LEU B CA 1
ATOM 1545 C C . LEU B 1 43 ? -3.717 -9.531 -0.295 1 89.44 43 LEU B C 1
ATOM 1547 O O . LEU B 1 43 ? -2.549 -9.195 -0.095 1 89.44 43 LEU B O 1
ATOM 1551 N N . SER B 1 44 ? -4.137 -10.773 -0.281 1 90.88 44 SER B N 1
ATOM 1552 C CA . SER B 1 44 ? -3.215 -11.898 -0.142 1 90.88 44 SER B CA 1
ATOM 1553 C C . SER B 1 44 ? -2.396 -12.102 -1.412 1 90.88 44 SER B C 1
ATOM 1555 O O . SER B 1 44 ? -2.805 -11.68 -2.496 1 90.88 44 SER B O 1
ATOM 1557 N N . PHE B 1 45 ? -1.313 -12.805 -1.247 1 93.44 45 PHE B N 1
ATOM 1558 C CA . PHE B 1 45 ? -0.437 -13.031 -2.389 1 93.44 45 PHE B CA 1
ATOM 1559 C C . PHE B 1 45 ? 0.361 -14.32 -2.211 1 93.44 45 PHE B C 1
ATOM 1561 O O . PHE B 1 45 ? 0.457 -14.844 -1.101 1 93.44 45 PHE B O 1
ATOM 1568 N N . GLY B 1 46 ? 0.781 -14.805 -3.291 1 95.12 46 GLY B N 1
ATOM 1569 C CA . GLY B 1 46 ? 1.777 -15.867 -3.322 1 95.12 46 GLY B CA 1
ATOM 1570 C C . GLY B 1 46 ? 3.133 -15.391 -3.816 1 95.12 46 GLY B C 1
ATOM 1571 O O . GLY B 1 46 ? 3.215 -14.57 -4.73 1 95.12 46 GLY B O 1
ATOM 1572 N N . TYR B 1 47 ? 4.16 -15.938 -3.258 1 97.19 47 TYR B N 1
ATOM 1573 C CA . TYR B 1 47 ? 5.523 -15.586 -3.631 1 97.19 47 TYR B CA 1
ATOM 1574 C C . TYR B 1 47 ? 6.273 -16.797 -4.18 1 97.19 47 TYR B C 1
ATOM 1576 O O . TYR B 1 47 ? 6.41 -17.812 -3.5 1 97.19 47 TYR B O 1
ATOM 1584 N N . ASP B 1 48 ? 6.668 -16.672 -5.402 1 96 48 ASP B N 1
ATOM 1585 C CA . ASP B 1 48 ? 7.527 -17.672 -6.043 1 96 48 ASP B CA 1
ATOM 1586 C C . ASP B 1 48 ? 8.961 -17.172 -6.152 1 96 48 ASP B C 1
ATOM 1588 O O . ASP B 1 48 ? 9.328 -16.531 -7.145 1 96 48 ASP B O 1
ATOM 1592 N N . ALA B 1 49 ? 9.766 -17.484 -5.227 1 95.38 49 ALA B N 1
ATOM 1593 C CA . ALA B 1 49 ? 11.141 -16.984 -5.156 1 95.38 49 ALA B CA 1
ATOM 1594 C C . ALA B 1 49 ? 11.977 -17.516 -6.32 1 95.38 49 ALA B C 1
ATOM 1596 O O . ALA B 1 49 ? 12.828 -16.797 -6.855 1 95.38 49 ALA B O 1
ATOM 1597 N N . ASP B 1 50 ? 11.75 -18.703 -6.742 1 94.62 50 ASP B N 1
ATOM 1598 C CA . ASP B 1 50 ? 12.547 -19.328 -7.793 1 94.62 50 ASP B CA 1
ATOM 1599 C C . ASP B 1 50 ? 12.367 -18.609 -9.125 1 94.62 50 ASP B C 1
ATOM 1601 O O . ASP B 1 50 ? 13.328 -18.422 -9.867 1 94.62 50 ASP B O 1
ATOM 1605 N N . ARG B 1 51 ? 11.141 -18.125 -9.375 1 95.31 51 ARG B N 1
ATOM 1606 C CA . ARG B 1 51 ? 10.859 -17.484 -10.648 1 95.31 51 ARG B CA 1
ATOM 1607 C C . ARG B 1 51 ? 10.859 -15.961 -10.5 1 95.31 51 ARG B C 1
ATOM 1609 O O . ARG B 1 51 ? 10.766 -15.234 -11.492 1 95.31 51 ARG B O 1
ATOM 1616 N N . GLY B 1 52 ? 10.93 -15.43 -9.281 1 97 52 GLY B N 1
ATOM 1617 C CA . GLY B 1 52 ? 10.844 -13.992 -9.062 1 97 52 GLY B CA 1
ATOM 1618 C C . GLY B 1 52 ? 9.492 -13.414 -9.445 1 97 52 GLY B C 1
ATOM 1619 O O . GLY B 1 52 ? 9.414 -12.438 -10.203 1 97 52 GLY B O 1
ATOM 1620 N N . ARG B 1 53 ? 8.422 -14.102 -8.836 1 97.31 53 ARG B N 1
ATOM 1621 C CA . ARG B 1 53 ? 7.055 -13.703 -9.156 1 97.31 53 ARG B CA 1
ATOM 1622 C C . ARG B 1 53 ? 6.211 -13.57 -7.898 1 97.31 53 ARG B C 1
ATOM 1624 O O . ARG B 1 53 ? 6.391 -14.328 -6.941 1 97.31 53 ARG B O 1
ATOM 1631 N N . LEU B 1 54 ? 5.398 -12.672 -7.938 1 97.75 54 LEU B N 1
ATOM 1632 C CA . LEU B 1 54 ? 4.27 -12.633 -7.02 1 97.75 54 LEU B CA 1
ATOM 1633 C C . LEU B 1 54 ? 2.967 -12.953 -7.746 1 97.75 54 LEU B C 1
ATOM 1635 O O . LEU B 1 54 ? 2.76 -12.516 -8.883 1 97.75 54 LEU B O 1
ATOM 1639 N N . TYR B 1 55 ? 2.051 -13.641 -7.066 1 95.31 55 TYR B N 1
ATOM 1640 C CA . TYR B 1 55 ? 0.758 -14.008 -7.637 1 95.31 55 TYR B CA 1
ATOM 1641 C C . TYR B 1 55 ? -0.384 -13.445 -6.797 1 95.31 55 TYR B C 1
ATOM 1643 O O . TYR B 1 55 ? -0.312 -13.43 -5.566 1 95.31 55 TYR B O 1
ATOM 1651 N N . PHE B 1 56 ? -1.453 -13.031 -7.488 1 92.62 56 PHE B N 1
ATOM 1652 C CA . PHE B 1 56 ? -2.664 -12.492 -6.883 1 92.62 56 PHE B CA 1
ATOM 1653 C C . PHE B 1 56 ? -3.906 -13.109 -7.512 1 92.62 56 PHE B C 1
ATOM 1655 O O . PHE B 1 56 ? -3.922 -13.398 -8.711 1 92.62 56 PHE B O 1
ATOM 1662 N N . VAL B 1 57 ? -4.914 -13.164 -6.719 1 87.75 57 VAL B N 1
ATOM 1663 C CA . VAL B 1 57 ? -6.195 -13.625 -7.25 1 87.75 57 VAL B CA 1
ATOM 1664 C C . VAL B 1 57 ? -7.289 -12.617 -6.902 1 87.75 57 VAL B C 1
ATOM 1666 O O . VAL B 1 57 ? -7.422 -12.211 -5.746 1 87.75 57 VAL B O 1
ATOM 1669 N N . PHE B 1 58 ? -7.977 -12.125 -7.973 1 83.94 58 PHE B N 1
ATOM 1670 C CA . PHE B 1 58 ? -9.148 -11.273 -7.805 1 83.94 58 PHE B CA 1
ATOM 1671 C C . PHE B 1 58 ? -10.43 -12.086 -7.926 1 83.94 58 PHE B C 1
ATOM 1673 O O . PHE B 1 58 ? -10.57 -12.906 -8.844 1 83.94 58 PHE B O 1
ATOM 1680 N N . LEU B 1 59 ? -11.258 -11.914 -6.957 1 72.81 59 LEU B N 1
ATOM 1681 C CA . LEU B 1 59 ? -12.562 -12.547 -7.09 1 72.81 59 LEU B CA 1
A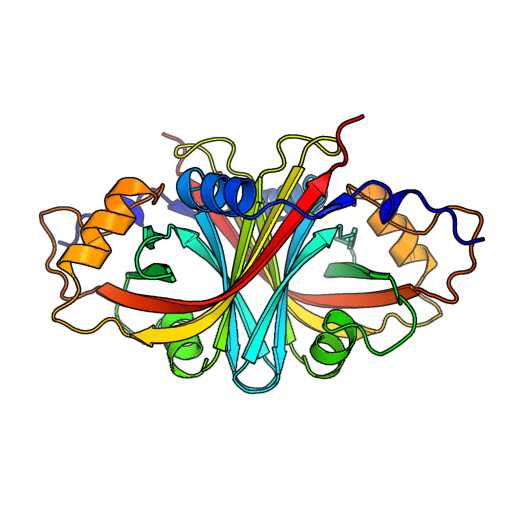TOM 1682 C C . LEU B 1 59 ? -13.461 -11.742 -8.031 1 72.81 59 LEU B C 1
ATOM 1684 O O . LEU B 1 59 ? -13.445 -10.508 -8.008 1 72.81 59 LEU B O 1
ATOM 1688 N N . ARG B 1 60 ? -13.898 -12.281 -9.188 1 57.41 60 ARG B N 1
ATOM 1689 C CA . ARG B 1 60 ? -14.75 -11.656 -10.195 1 57.41 60 ARG B CA 1
ATOM 1690 C C . ARG B 1 60 ? -16.188 -11.539 -9.695 1 57.41 60 ARG B C 1
ATOM 1692 O O . ARG B 1 60 ? -17 -12.438 -9.914 1 57.41 60 ARG B O 1
ATOM 1699 N N . PRO B 1 61 ? -16.453 -10.656 -8.688 1 50.03 61 PRO B N 1
ATOM 1700 C CA . PRO B 1 61 ? -17.922 -10.555 -8.633 1 50.03 61 PRO B CA 1
ATOM 1701 C C . PRO B 1 61 ? -18.516 -9.906 -9.891 1 50.03 61 PRO B C 1
ATOM 1703 O O . PRO B 1 61 ? -18.094 -8.82 -10.289 1 50.03 61 PRO B O 1
ATOM 1706 N N . GLY B 1 62 ? -19.406 -10.672 -10.625 1 45.75 62 GLY B N 1
ATOM 1707 C CA . GLY B 1 62 ? -20.109 -10.172 -11.797 1 45.75 62 GLY B CA 1
ATOM 1708 C C . GLY B 1 62 ? -19.297 -9.188 -12.617 1 45.75 62 GLY B C 1
ATOM 1709 O O . GLY B 1 62 ? -18.094 -9.367 -12.789 1 45.75 62 GLY B O 1
ATOM 1710 N N . GLU B 1 63 ? -19.984 -7.891 -12.789 1 45.81 63 GLU B N 1
ATOM 1711 C CA . GLU B 1 63 ? -19.5 -6.746 -13.562 1 45.81 63 GLU B CA 1
ATOM 1712 C C . GLU B 1 63 ? -18.062 -6.414 -13.219 1 45.81 63 GLU B C 1
ATOM 1714 O O . GLU B 1 63 ? -17.547 -6.836 -12.172 1 45.81 63 GLU B O 1
ATOM 1719 N N . SER B 1 64 ? -17.344 -5.613 -14.07 1 54.41 64 SER B N 1
ATOM 1720 C CA . SER B 1 64 ? -15.969 -5.133 -14.039 1 54.41 64 SER B CA 1
ATOM 1721 C C . SER B 1 64 ? -15.594 -4.613 -12.656 1 54.41 64 SER B C 1
ATOM 1723 O O . SER B 1 64 ? -16.234 -3.693 -12.141 1 54.41 64 SER B O 1
ATOM 1725 N N . SER B 1 65 ? -14.852 -5.441 -11.742 1 77.94 65 SER B N 1
ATOM 1726 C CA . SER B 1 65 ? -14.391 -4.973 -10.438 1 77.94 65 SER B CA 1
ATOM 1727 C C . SER B 1 65 ? -13.289 -3.93 -10.586 1 77.94 65 SER B C 1
ATOM 1729 O O . SER B 1 65 ? -12.547 -3.938 -11.57 1 77.94 65 SER B O 1
ATOM 1731 N N . LYS B 1 66 ? -13.461 -2.773 -10 1 86 66 LYS B N 1
ATOM 1732 C CA . LYS B 1 66 ? -12.469 -1.708 -9.945 1 86 66 LYS B CA 1
ATOM 1733 C C . LYS B 1 66 ? -11.047 -2.275 -9.961 1 86 66 LYS B C 1
ATOM 1735 O O . LYS B 1 66 ? -10.18 -1.758 -10.664 1 86 66 LYS B O 1
ATOM 1740 N N . LYS B 1 67 ? -10.867 -3.434 -9.328 1 89.25 67 LYS B N 1
ATOM 1741 C CA . LYS B 1 67 ? -9.547 -4.055 -9.281 1 89.25 67 LYS B CA 1
ATOM 1742 C C . LYS B 1 67 ? -9.117 -4.543 -10.664 1 89.25 67 LYS B C 1
ATOM 1744 O O . LYS B 1 67 ? -7.988 -4.289 -11.094 1 89.25 67 LYS B O 1
ATOM 1749 N N . ALA B 1 68 ? -10.008 -5.215 -11.273 1 88.5 68 ALA B N 1
ATOM 1750 C CA . ALA B 1 68 ? -9.695 -5.777 -12.586 1 88.5 68 ALA B CA 1
ATOM 1751 C C . ALA B 1 68 ? -9.469 -4.676 -13.609 1 88.5 68 ALA B C 1
ATOM 1753 O O . ALA B 1 68 ? -8.562 -4.77 -14.445 1 88.5 68 ALA B O 1
ATOM 1754 N N . GLU B 1 69 ? -10.289 -3.65 -13.625 1 91.5 69 GLU B N 1
ATOM 1755 C CA . GLU B 1 69 ? -10.148 -2.529 -14.547 1 91.5 69 GLU B CA 1
ATOM 1756 C C . GLU B 1 69 ? -8.789 -1.85 -14.391 1 91.5 69 GLU B C 1
ATOM 1758 O O . GLU B 1 69 ? -8.109 -1.579 -15.383 1 91.5 69 GLU B O 1
ATOM 1763 N N . PHE B 1 70 ? -8.375 -1.593 -13.195 1 95.38 70 PHE B N 1
ATOM 1764 C CA . PHE B 1 70 ? -7.074 -0.973 -12.961 1 95.38 70 PHE B CA 1
ATOM 1765 C C . PHE B 1 70 ? -5.945 -1.909 -13.367 1 95.38 70 PHE B C 1
ATOM 1767 O O . PHE B 1 70 ? -4.953 -1.472 -13.953 1 95.38 70 PHE B O 1
ATOM 1774 N N . ALA B 1 71 ? -6.133 -3.168 -12.992 1 94.88 71 ALA B N 1
ATOM 1775 C CA . ALA B 1 71 ? -5.078 -4.121 -13.32 1 94.88 71 ALA B CA 1
ATOM 1776 C C . ALA B 1 71 ? -4.848 -4.188 -14.828 1 94.88 71 ALA B C 1
ATOM 1778 O O . ALA B 1 71 ? -3.707 -4.27 -15.289 1 94.88 71 ALA B O 1
ATOM 1779 N N . GLU B 1 72 ? -5.887 -4.137 -15.594 1 94.19 72 GLU B N 1
ATOM 1780 C CA . GLU B 1 72 ? -5.797 -4.199 -17.047 1 94.19 72 GLU B CA 1
ATOM 1781 C C . GLU B 1 72 ? -5.07 -2.979 -17.609 1 94.19 72 GLU B C 1
ATOM 1783 O O . GLU B 1 72 ? -4.434 -3.059 -18.672 1 94.19 72 GLU B O 1
ATOM 1788 N N . ARG B 1 73 ? -5.141 -1.907 -16.938 1 97.12 73 ARG B N 1
ATOM 1789 C CA . ARG B 1 73 ? -4.555 -0.662 -17.422 1 97.12 73 ARG B CA 1
ATOM 1790 C C . ARG B 1 73 ? -3.162 -0.451 -16.844 1 97.12 73 ARG B C 1
ATOM 1792 O O . ARG B 1 73 ? -2.473 0.508 -17.203 1 97.12 73 ARG B O 1
ATOM 1799 N N . THR B 1 74 ? -2.744 -1.275 -15.938 1 98.38 74 THR B N 1
ATOM 1800 C CA . THR B 1 74 ? -1.444 -1.154 -15.281 1 98.38 74 THR B CA 1
ATOM 1801 C C . THR B 1 74 ? -0.398 -2.002 -16 1 98.38 74 THR B C 1
ATOM 1803 O O . THR B 1 74 ? -0.525 -3.227 -16.078 1 98.38 74 THR B O 1
ATOM 1806 N N . ALA B 1 75 ? 0.625 -1.321 -16.5 1 98.5 75 ALA B N 1
ATOM 1807 C CA . ALA B 1 75 ? 1.733 -2.047 -17.109 1 98.5 75 ALA B CA 1
ATOM 1808 C C . ALA B 1 75 ? 2.729 -2.525 -16.062 1 98.5 75 ALA B C 1
ATOM 1810 O O . ALA B 1 75 ? 3.158 -3.682 -16.078 1 98.5 75 ALA B O 1
ATOM 1811 N N . ARG B 1 76 ? 3.111 -1.621 -15.227 1 98.69 76 ARG B N 1
ATOM 1812 C CA . ARG B 1 76 ? 4.02 -1.908 -14.117 1 98.69 76 ARG B CA 1
ATOM 1813 C C . ARG B 1 76 ? 3.369 -1.58 -12.781 1 98.69 76 ARG B C 1
ATOM 1815 O O . ARG B 1 76 ? 2.824 -0.49 -12.594 1 98.69 76 ARG B O 1
ATOM 1822 N N . ALA B 1 77 ? 3.344 -2.508 -11.891 1 98.81 77 ALA B N 1
ATOM 1823 C CA . ALA B 1 77 ? 2.74 -2.354 -10.57 1 98.81 77 ALA B CA 1
ATOM 1824 C C . ALA B 1 77 ? 3.801 -2.395 -9.469 1 98.81 77 ALA B C 1
ATOM 1826 O O . ALA B 1 77 ? 4.961 -2.723 -9.734 1 98.81 77 ALA B O 1
ATOM 1827 N N . SER B 1 78 ? 3.451 -1.982 -8.312 1 98.62 78 SER B N 1
ATOM 1828 C CA . SER B 1 78 ? 4.242 -2.086 -7.094 1 98.62 78 SER B CA 1
ATOM 1829 C C . SER B 1 78 ? 3.486 -2.85 -6.008 1 98.62 78 SER B C 1
ATOM 1831 O O . SER B 1 78 ? 2.266 -2.73 -5.895 1 98.62 78 SER B O 1
ATOM 1833 N N . PHE B 1 79 ? 4.148 -3.664 -5.293 1 98.75 79 PHE B N 1
ATOM 1834 C CA . PHE B 1 79 ? 3.59 -4.391 -4.16 1 98.75 79 PHE B CA 1
ATOM 1835 C C . PHE B 1 79 ? 4.402 -4.133 -2.896 1 98.75 79 PHE B C 1
ATOM 1837 O O . PHE B 1 79 ? 5.629 -4.262 -2.902 1 98.75 79 PHE B O 1
ATOM 1844 N N . THR B 1 80 ? 3.76 -3.717 -1.855 1 97.81 80 THR B N 1
ATOM 1845 C CA . THR B 1 80 ? 4.422 -3.369 -0.603 1 97.81 80 THR B CA 1
ATOM 1846 C C . THR B 1 80 ? 4 -4.32 0.514 1 97.81 80 THR B C 1
ATOM 1848 O O . THR B 1 80 ? 2.807 -4.543 0.729 1 97.81 80 THR B O 1
ATOM 1851 N N . VAL B 1 81 ? 4.938 -4.902 1.151 1 95.81 81 VAL B N 1
ATOM 1852 C CA . VAL B 1 81 ? 4.73 -5.699 2.357 1 95.81 81 VAL B CA 1
ATOM 1853 C C . VAL B 1 81 ? 5.359 -4.992 3.557 1 95.81 81 VAL B C 1
ATOM 1855 O O . VAL B 1 81 ? 6.457 -4.438 3.453 1 95.81 81 VAL B O 1
ATOM 1858 N N . TRP B 1 82 ? 4.602 -4.988 4.625 1 90.12 82 TRP B N 1
ATOM 1859 C CA . TRP B 1 82 ? 5.051 -4.27 5.809 1 90.12 82 TRP B CA 1
ATOM 1860 C C . TRP B 1 82 ? 4.711 -5.043 7.078 1 90.12 82 TRP B C 1
ATOM 1862 O O . TRP B 1 82 ? 3.627 -5.617 7.191 1 90.12 82 TRP B O 1
ATOM 1872 N N . ASN B 1 83 ? 5.602 -5.254 7.898 1 88.12 83 ASN B N 1
ATOM 1873 C CA . ASN B 1 83 ? 5.445 -5.82 9.234 1 88.12 83 ASN B CA 1
ATOM 1874 C C . ASN B 1 83 ? 6.004 -4.887 10.305 1 88.12 83 ASN B C 1
ATOM 1876 O O . ASN B 1 83 ? 7.215 -4.66 10.367 1 88.12 83 ASN B O 1
ATOM 1880 N N . ALA B 1 84 ? 5.102 -4.32 11.086 1 84.62 84 ALA B N 1
ATOM 1881 C CA . ALA B 1 84 ? 5.496 -3.346 12.094 1 84.62 84 ALA B CA 1
ATOM 1882 C C . ALA B 1 84 ? 4.75 -3.582 13.406 1 84.62 84 ALA B C 1
ATOM 1884 O O . ALA B 1 84 ? 3.822 -2.84 13.742 1 84.62 84 ALA B O 1
ATOM 1885 N N . PRO B 1 85 ? 5.16 -4.504 14.133 1 82.69 85 PRO B N 1
ATOM 1886 C CA . PRO B 1 85 ? 4.484 -4.758 15.406 1 82.69 85 PRO B CA 1
ATOM 1887 C C . PRO B 1 85 ? 4.598 -3.582 16.375 1 82.69 85 PRO B C 1
ATOM 1889 O O . PRO B 1 85 ? 3.791 -3.463 17.297 1 82.69 85 PRO B O 1
ATOM 1892 N N . SER B 1 86 ? 5.66 -2.736 16.172 1 81.88 86 SER B N 1
ATOM 1893 C CA . SER B 1 86 ? 5.82 -1.533 16.984 1 81.88 86 SER B CA 1
ATOM 1894 C C . SER B 1 86 ? 6.586 -0.454 16.219 1 81.88 86 SER B C 1
ATOM 1896 O O . SER B 1 86 ? 7.203 -0.729 15.188 1 81.88 86 SER B O 1
ATOM 1898 N N . ARG B 1 87 ? 6.656 0.724 16.719 1 79.94 87 ARG B N 1
ATOM 1899 C CA . ARG B 1 87 ? 7.344 1.853 16.094 1 79.94 87 ARG B CA 1
ATOM 1900 C C . ARG B 1 87 ? 8.852 1.621 16.047 1 79.94 87 ARG B C 1
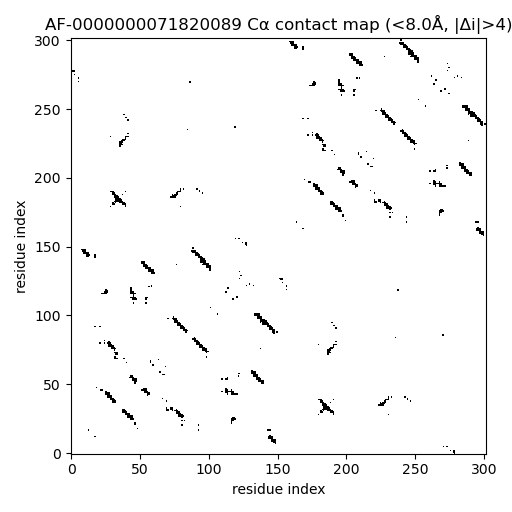ATOM 1902 O O . ARG B 1 87 ? 9.555 2.225 15.234 1 79.94 87 ARG B O 1
ATOM 1909 N N . ASP B 1 88 ? 9.336 0.799 16.938 1 83.69 88 ASP B N 1
ATOM 1910 C CA . ASP B 1 88 ? 10.773 0.583 17.031 1 83.69 88 ASP B CA 1
ATOM 1911 C C . ASP B 1 88 ? 11.172 -0.721 16.344 1 83.69 88 ASP B C 1
ATO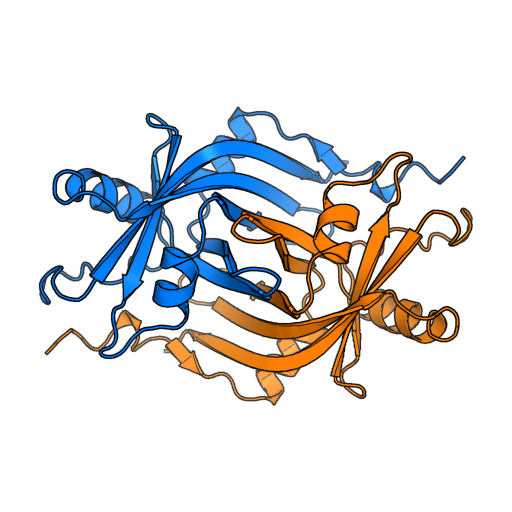M 1913 O O . ASP B 1 88 ? 12.352 -1.088 16.328 1 83.69 88 ASP B O 1
ATOM 1917 N N . GLN B 1 89 ? 10.234 -1.377 15.898 1 87.19 89 GLN B N 1
ATOM 1918 C CA . GLN B 1 89 ? 10.484 -2.623 15.18 1 87.19 89 GLN B CA 1
ATOM 1919 C C . GLN B 1 89 ? 9.602 -2.732 13.938 1 87.19 89 GLN B C 1
ATOM 1921 O O . GLN B 1 89 ? 8.414 -3.029 14.047 1 87.19 89 GLN B O 1
ATOM 1926 N N . TRP B 1 90 ? 10.219 -2.51 12.867 1 88.88 90 TRP B N 1
ATOM 1927 C CA . TRP B 1 90 ? 9.438 -2.617 11.641 1 88.88 90 TRP B CA 1
ATOM 1928 C C . TRP B 1 90 ? 10.328 -2.982 10.453 1 88.88 90 TRP B C 1
ATOM 1930 O O . TRP B 1 90 ? 11.531 -2.729 10.477 1 88.88 90 TRP B O 1
ATOM 1940 N N . GLU B 1 91 ? 9.82 -3.615 9.531 1 92.88 91 GLU B N 1
ATOM 1941 C CA . GLU B 1 91 ? 10.422 -3.943 8.242 1 92.88 91 GLU B CA 1
ATOM 1942 C C . GLU B 1 91 ? 9.43 -3.729 7.098 1 92.88 91 GLU B C 1
ATOM 1944 O O . GLU B 1 91 ? 8.234 -3.969 7.254 1 92.88 91 GLU B O 1
ATOM 1949 N N . SER B 1 92 ? 9.93 -3.244 6.035 1 93.62 92 SER B N 1
ATOM 1950 C CA . SER B 1 92 ? 9.117 -3.035 4.844 1 93.62 92 SER B CA 1
ATOM 1951 C C . SER B 1 92 ? 9.852 -3.482 3.582 1 93.62 92 SER B C 1
ATOM 1953 O O . SER B 1 92 ? 11.078 -3.35 3.492 1 93.62 92 SER B O 1
ATOM 1955 N N . VAL B 1 93 ? 9.195 -4.031 2.68 1 96.31 93 VAL B N 1
ATOM 1956 C CA . VAL B 1 93 ? 9.719 -4.41 1.372 1 96.31 93 VAL B CA 1
ATOM 1957 C C . VAL B 1 93 ? 8.828 -3.842 0.272 1 96.31 93 VAL B C 1
ATOM 1959 O O . VAL B 1 93 ? 7.598 -3.896 0.368 1 96.31 93 VAL B O 1
ATOM 1962 N N . VAL B 1 94 ? 9.406 -3.221 -0.725 1 97.19 94 VAL B N 1
ATOM 1963 C CA . VAL B 1 94 ? 8.719 -2.762 -1.927 1 97.19 94 VAL B CA 1
ATOM 1964 C C . VAL B 1 94 ? 9.219 -3.543 -3.139 1 97.19 94 VAL B C 1
ATOM 1966 O O . VAL B 1 94 ? 10.422 -3.625 -3.377 1 97.19 94 VAL B O 1
ATOM 1969 N N . VAL B 1 95 ? 8.289 -4.117 -3.85 1 98.44 95 VAL B N 1
ATOM 1970 C CA . VAL B 1 95 ? 8.578 -4.887 -5.055 1 98.44 95 VAL B CA 1
ATOM 1971 C C . VAL B 1 95 ? 7.969 -4.188 -6.27 1 98.44 95 VAL B C 1
ATOM 1973 O O . VAL B 1 95 ? 6.801 -3.787 -6.246 1 98.44 95 VAL B O 1
ATOM 1976 N N . ASP B 1 96 ? 8.711 -4 -7.289 1 98.38 96 ASP B N 1
ATOM 1977 C CA . ASP B 1 96 ? 8.242 -3.414 -8.539 1 98.38 96 ASP B CA 1
ATOM 1978 C C . ASP B 1 96 ? 8.422 -4.387 -9.703 1 98.38 96 ASP B C 1
ATOM 1980 O O . ASP B 1 96 ? 9.414 -5.125 -9.758 1 98.38 96 ASP B O 1
ATOM 1984 N N . GLY B 1 97 ? 7.473 -4.309 -10.648 1 98.81 97 GLY B N 1
ATOM 1985 C CA . GLY B 1 97 ? 7.59 -5.176 -11.805 1 98.81 97 GLY B CA 1
ATOM 1986 C C . GLY B 1 97 ? 6.438 -5.035 -12.781 1 98.81 97 GLY B C 1
ATOM 1987 O O . GLY B 1 97 ? 5.555 -4.191 -12.586 1 98.81 97 GLY B O 1
ATOM 1988 N N . GLU B 1 98 ? 6.449 -5.848 -13.82 1 98.81 98 GLU B N 1
ATOM 1989 C CA . GLU B 1 98 ? 5.379 -5.879 -14.812 1 98.81 98 GLU B CA 1
ATOM 1990 C C . GLU B 1 98 ? 4.199 -6.715 -14.32 1 98.81 98 GLU B C 1
ATOM 1992 O O . GLU B 1 98 ? 4.391 -7.781 -13.734 1 98.81 98 GLU B O 1
ATOM 1997 N N . LEU B 1 99 ? 3.041 -6.23 -14.531 1 98.56 99 LEU B N 1
ATOM 1998 C CA . LEU B 1 99 ? 1.826 -6.945 -14.148 1 98.56 99 LEU B CA 1
ATOM 1999 C C . LEU B 1 99 ? 1.19 -7.621 -15.359 1 98.56 99 LEU B C 1
ATOM 2001 O O . LEU B 1 99 ? 0.966 -6.98 -16.391 1 98.56 99 LEU B O 1
ATOM 2005 N N . HIS B 1 100 ? 0.874 -8.922 -15.227 1 97.25 100 HIS B N 1
ATOM 2006 C CA . HIS B 1 100 ? 0.273 -9.703 -16.297 1 97.25 100 HIS B CA 1
ATOM 2007 C C . HIS B 1 100 ? -0.82 -10.625 -15.758 1 97.25 100 HIS B C 1
ATOM 2009 O O . HIS B 1 100 ? -0.761 -11.055 -14.609 1 97.25 100 HIS B O 1
ATOM 2015 N N . GLN B 1 101 ? -1.798 -10.859 -16.656 1 93.81 101 GLN B N 1
ATOM 2016 C CA . GLN B 1 101 ? -2.715 -11.938 -16.312 1 93.81 101 GLN B CA 1
ATOM 2017 C C . GLN B 1 101 ? -2.014 -13.297 -16.375 1 93.81 101 GLN B C 1
ATOM 2019 O O . GLN B 1 101 ? -1.218 -13.539 -17.281 1 93.81 101 GLN B O 1
ATOM 2024 N N . VAL B 1 102 ? -2.34 -14.125 -15.422 1 92.62 102 VAL B N 1
ATOM 2025 C CA . VAL B 1 102 ? -1.732 -15.445 -15.383 1 92.62 102 VAL B CA 1
ATOM 2026 C C . VAL B 1 102 ? -2.203 -16.266 -16.594 1 92.62 102 VAL B C 1
ATOM 2028 O O . VAL B 1 102 ? -3.393 -16.266 -16.922 1 92.62 102 VAL B O 1
ATOM 2031 N N . ASP B 1 103 ? -1.242 -16.953 -17.172 1 86.56 103 ASP B N 1
ATOM 2032 C CA . ASP B 1 103 ? -1.563 -17.844 -18.281 1 86.56 103 ASP B CA 1
ATOM 2033 C C . ASP B 1 103 ? -2.285 -19.094 -17.797 1 86.56 103 ASP B C 1
ATOM 2035 O O . ASP B 1 103 ? -2.02 -19.578 -16.688 1 86.56 103 ASP B O 1
ATOM 2039 N N . ASP B 1 104 ? -3.1 -19.656 -18.562 1 80.69 104 ASP B N 1
ATOM 2040 C CA . ASP B 1 104 ? -3.881 -20.844 -18.203 1 80.69 104 ASP B CA 1
ATOM 2041 C C . ASP B 1 104 ? -2.973 -21.984 -17.766 1 80.69 104 ASP B C 1
ATOM 2043 O O . ASP B 1 104 ? -3.328 -22.766 -16.875 1 80.69 104 ASP B O 1
ATOM 2047 N N . GLY B 1 105 ? -1.851 -22.109 -18.312 1 80.81 105 GLY B N 1
ATOM 2048 C CA . GLY B 1 105 ? -0.953 -23.219 -18.016 1 80.81 105 GLY B CA 1
ATOM 2049 C C . GLY B 1 105 ? -0.194 -23.031 -16.703 1 80.81 105 GLY B C 1
ATOM 2050 O O . GLY B 1 105 ? 0.49 -23.953 -16.25 1 80.81 105 GLY B O 1
ATOM 2051 N N . ASP B 1 106 ? -0.362 -21.938 -16.016 1 85.62 106 ASP B N 1
ATOM 2052 C CA . ASP B 1 106 ? 0.492 -21.656 -14.867 1 85.62 106 ASP B CA 1
ATOM 2053 C C . ASP B 1 106 ? -0.301 -21.719 -13.562 1 85.62 106 ASP B C 1
ATOM 2055 O O . ASP B 1 106 ? 0.214 -21.375 -12.5 1 85.62 106 ASP B O 1
ATOM 2059 N N . TRP B 1 107 ? -1.468 -22.188 -13.539 1 85.75 107 TRP B N 1
ATOM 2060 C CA . TRP B 1 107 ? -2.35 -22.109 -12.383 1 85.75 107 TRP B CA 1
ATOM 2061 C C . TRP B 1 107 ? -1.876 -23.047 -11.266 1 85.75 107 TRP B C 1
ATOM 2063 O O . TRP B 1 107 ? -2.096 -22.766 -10.086 1 85.75 107 TRP B O 1
ATOM 2073 N N . ASP B 1 108 ? -1.292 -24.109 -11.664 1 85.69 108 ASP B N 1
ATOM 2074 C CA . ASP B 1 108 ? -0.742 -24.984 -10.625 1 85.69 108 ASP B CA 1
ATOM 2075 C C . ASP B 1 108 ? 0.282 -24.234 -9.773 1 85.69 108 ASP B C 1
ATOM 2077 O O . ASP B 1 108 ? 0.279 -24.359 -8.547 1 85.69 108 ASP B O 1
ATOM 2081 N N . ARG B 1 109 ? 1.128 -23.562 -10.375 1 86.31 109 ARG B N 1
ATOM 2082 C CA . ARG B 1 109 ? 2.139 -22.797 -9.664 1 86.31 109 ARG B CA 1
ATOM 2083 C C . ARG B 1 109 ? 1.497 -21.703 -8.812 1 86.31 109 ARG B C 1
ATOM 2085 O O . ARG B 1 109 ? 1.929 -21.453 -7.688 1 86.31 109 ARG B O 1
ATOM 2092 N N . VAL B 1 110 ? 0.55 -21.047 -9.391 1 86.88 110 VAL B N 1
ATOM 2093 C CA . VAL B 1 110 ? -0.184 -20.016 -8.68 1 86.88 110 VAL B CA 1
ATOM 2094 C C . VAL B 1 110 ? -0.785 -20.594 -7.398 1 86.88 110 VAL B C 1
ATOM 2096 O O . VAL B 1 110 ? -0.611 -20.031 -6.316 1 86.88 110 VAL B O 1
ATOM 2099 N N . ARG B 1 111 ? -1.4 -21.641 -7.555 1 85 111 ARG B N 1
ATOM 2100 C CA . ARG B 1 111 ? -2.037 -22.297 -6.414 1 85 111 ARG B CA 1
ATOM 2101 C C . ARG B 1 111 ? -1.009 -22.672 -5.352 1 85 111 ARG B C 1
ATOM 2103 O O . ARG B 1 111 ? -1.225 -22.438 -4.16 1 85 111 ARG B O 1
ATOM 2110 N N . ASP B 1 112 ? 0.05 -23.297 -5.809 1 87.69 112 ASP B N 1
ATOM 2111 C CA . ASP B 1 112 ? 1.098 -23.703 -4.875 1 87.69 112 ASP B CA 1
ATOM 2112 C C . ASP B 1 112 ? 1.64 -22.516 -4.098 1 87.69 112 ASP B C 1
ATOM 2114 O O . ASP B 1 112 ? 1.798 -22.578 -2.879 1 87.69 112 ASP B O 1
ATOM 2118 N N . ALA B 1 113 ? 1.95 -21.438 -4.773 1 89.88 113 ALA B N 1
ATOM 2119 C CA . ALA B 1 113 ? 2.504 -20.234 -4.148 1 89.88 113 ALA B CA 1
ATOM 2120 C C . ALA B 1 113 ? 1.517 -19.625 -3.152 1 89.88 113 ALA B C 1
ATOM 2122 O O . ALA B 1 113 ? 1.904 -19.219 -2.059 1 89.88 113 ALA B O 1
ATOM 2123 N N . LEU B 1 114 ? 0.272 -19.562 -3.535 1 87.06 114 LEU B N 1
ATOM 2124 C CA . LEU B 1 114 ? -0.747 -19 -2.662 1 87.06 114 LEU B CA 1
ATOM 2125 C C . LEU B 1 114 ? -0.951 -19.859 -1.425 1 87.06 114 LEU B C 1
ATOM 2127 O O . LEU B 1 114 ? -1.153 -19.344 -0.325 1 87.06 114 LEU B O 1
ATOM 2131 N N . GLU B 1 115 ? -1.032 -21.078 -1.608 1 83.94 115 GLU B N 1
ATOM 2132 C CA . GLU B 1 115 ? -1.185 -22 -0.481 1 83.94 115 GLU B CA 1
ATOM 2133 C C . GLU B 1 115 ? -0.069 -21.812 0.542 1 83.94 115 GLU B C 1
ATOM 2135 O O . GLU B 1 115 ? -0.299 -21.922 1.747 1 83.94 115 GLU B O 1
ATOM 2140 N N . ASP B 1 116 ? 1.074 -21.516 0.058 1 82.44 116 ASP B N 1
ATOM 2141 C CA . ASP B 1 116 ? 2.25 -21.375 0.914 1 82.44 116 ASP B CA 1
ATOM 2142 C C . ASP B 1 116 ? 2.234 -20.047 1.663 1 82.44 116 ASP B C 1
ATOM 2144 O O . ASP B 1 116 ? 2.715 -19.969 2.795 1 82.44 116 ASP B O 1
ATOM 2148 N N . ASN B 1 117 ? 1.684 -18.984 1.115 1 83.06 117 ASN B N 1
ATOM 2149 C CA . ASN B 1 117 ? 1.984 -17.641 1.588 1 83.06 117 ASN B CA 1
ATOM 2150 C C . ASN B 1 117 ? 0.717 -16.891 1.986 1 83.06 117 ASN B C 1
ATOM 2152 O O . ASN B 1 117 ? 0.718 -16.141 2.961 1 83.06 117 ASN B O 1
ATOM 2156 N N . ALA B 1 118 ? -0.376 -17.156 1.326 1 81.56 118 ALA B N 1
ATOM 2157 C CA . ALA B 1 118 ? -1.548 -16.297 1.39 1 81.56 118 ALA B CA 1
ATOM 2158 C C . ALA B 1 118 ? -2.326 -16.516 2.684 1 81.56 118 ALA B C 1
ATOM 2160 O O . ALA B 1 118 ? -2.455 -17.641 3.15 1 81.56 118 ALA B O 1
ATOM 2161 N N . TRP B 1 119 ? -2.732 -15.422 3.385 1 72.81 119 TRP B N 1
ATOM 2162 C CA . TRP B 1 119 ? -3.561 -15.523 4.582 1 72.81 119 TRP B CA 1
ATOM 2163 C C . TRP B 1 119 ? -4.965 -16 4.23 1 72.81 119 TRP B C 1
ATOM 2165 O O . TRP B 1 119 ? -5.578 -16.766 4.984 1 72.81 119 TRP B O 1
ATOM 2175 N N . TYR B 1 120 ? -5.539 -15.281 3.365 1 60.66 120 TYR B N 1
ATOM 2176 C CA . TYR B 1 120 ? -6.875 -15.68 2.934 1 60.66 120 TYR B CA 1
ATOM 2177 C C . TYR B 1 120 ? -6.836 -16.297 1.542 1 60.66 120 TYR B C 1
ATOM 2179 O O . TYR B 1 120 ? -7.047 -15.609 0.542 1 60.66 120 TYR B O 1
ATOM 2187 N N . PRO B 1 121 ? -6.172 -17.297 1.526 1 44.41 121 PRO B N 1
ATOM 2188 C CA . PRO B 1 121 ? -6.297 -17.906 0.201 1 44.41 121 PRO B CA 1
ATOM 2189 C C . PRO B 1 121 ? -7.738 -17.922 -0.305 1 44.41 121 PRO B C 1
ATOM 2191 O O . PRO B 1 121 ? -8.625 -18.453 0.363 1 44.41 121 PRO B O 1
ATOM 2194 N N . THR B 1 122 ? -8.219 -16.797 -0.552 1 41.19 122 THR B N 1
ATOM 2195 C CA . THR B 1 122 ? -9.555 -16.891 -1.121 1 41.19 122 THR B CA 1
ATOM 2196 C C . THR B 1 122 ? -9.898 -18.344 -1.445 1 41.19 122 THR B C 1
ATOM 2198 O O . THR B 1 122 ? -10.93 -18.859 -1.005 1 41.19 122 THR B O 1
ATOM 2201 N N . LEU B 1 123 ? -10.156 -18.359 -2.781 1 42.25 123 LEU B N 1
ATOM 2202 C CA . LEU B 1 123 ? -11.07 -18.922 -3.768 1 42.25 123 LEU B CA 1
ATOM 2203 C C . LEU B 1 123 ? -10.812 -20.406 -3.969 1 42.25 123 LEU B C 1
ATOM 2205 O O . LEU B 1 123 ? -11.461 -21.047 -4.801 1 42.25 123 LEU B O 1
ATOM 2209 N N . PHE B 1 124 ? -9.555 -20.766 -3.674 1 41.81 124 PHE B N 1
ATOM 2210 C CA . PHE B 1 124 ? -9.594 -22.078 -4.289 1 41.81 124 PHE B CA 1
ATOM 2211 C C . PHE B 1 124 ? -10.469 -23.031 -3.484 1 41.81 124 PHE B C 1
ATOM 2213 O O . PHE B 1 124 ? -9.969 -23.969 -2.852 1 41.81 124 PHE B O 1
ATOM 2220 N N . SER B 1 125 ? -11.25 -22.422 -2.627 1 37.59 125 SER B N 1
ATOM 2221 C CA . SER B 1 125 ? -12.047 -23.531 -2.117 1 37.59 125 SER B CA 1
ATOM 2222 C C . SER B 1 125 ? -12.391 -24.516 -3.23 1 37.59 125 SER B C 1
ATOM 2224 O O . SER B 1 125 ? -12.57 -24.125 -4.383 1 37.59 125 SER B O 1
ATOM 2226 N N . GLU B 1 126 ? -12.188 -25.75 -2.959 1 38.88 126 GLU B N 1
ATOM 2227 C CA . GLU B 1 126 ? -12.484 -26.922 -3.785 1 38.88 126 GLU B CA 1
ATOM 2228 C C . GLU B 1 126 ? -13.703 -26.672 -4.672 1 38.88 126 GLU B C 1
ATOM 2230 O O . GLU B 1 126 ? -13.906 -27.375 -5.668 1 38.88 126 GLU B O 1
ATOM 2235 N N . THR B 1 127 ? -14.812 -26.203 -4.059 1 37.44 127 THR B N 1
ATOM 2236 C CA . THR B 1 127 ? -16.062 -26.438 -4.781 1 37.44 127 THR B CA 1
ATOM 2237 C C . THR B 1 127 ? -16.141 -25.531 -6.008 1 37.44 127 THR B C 1
ATOM 2239 O O . THR B 1 127 ? -17 -25.734 -6.871 1 37.44 127 THR B O 1
ATOM 2242 N N . GLU B 1 128 ? -16.078 -24.016 -5.898 1 42.69 128 GLU B N 1
ATOM 2243 C CA . GLU B 1 128 ? -16.547 -23.297 -7.078 1 42.69 128 GLU B CA 1
ATOM 2244 C C . GLU B 1 128 ? -15.422 -23.141 -8.102 1 42.69 128 GLU B C 1
ATOM 2246 O O . GLU B 1 128 ? -14.281 -22.844 -7.742 1 42.69 128 GLU B O 1
ATOM 2251 N N . PRO B 1 129 ? -15.586 -23.609 -9.297 1 41.91 129 PRO B N 1
ATOM 2252 C CA . PRO B 1 129 ? -14.758 -23.5 -10.5 1 41.91 129 PRO B CA 1
ATOM 2253 C C . PRO B 1 129 ? -14.07 -22.156 -10.633 1 41.91 129 PRO B C 1
ATOM 2255 O O . PRO B 1 129 ? -14.562 -21.156 -10.109 1 41.91 129 PRO B O 1
ATOM 2258 N N . MET B 1 130 ? -12.609 -22.109 -10.883 1 49.84 130 MET B N 1
ATOM 2259 C CA . MET B 1 130 ? -11.711 -21.125 -11.461 1 49.84 130 MET B CA 1
ATOM 2260 C C . MET B 1 130 ? -12.477 -20.141 -12.352 1 49.84 130 MET B C 1
ATOM 2262 O O . MET B 1 130 ? -11.922 -19.141 -12.789 1 49.84 130 MET B O 1
ATOM 2266 N N . GLN B 1 131 ? -13.734 -20.469 -12.57 1 53.94 131 GLN B N 1
ATOM 2267 C CA . GLN B 1 131 ? -14.359 -19.688 -13.633 1 53.94 131 GLN B CA 1
ATOM 2268 C C . GLN B 1 131 ? -14.594 -18.234 -13.188 1 53.94 131 GLN B C 1
ATOM 2270 O O . GLN B 1 131 ? -14.594 -17.328 -14.016 1 53.94 131 GLN B O 1
ATOM 2275 N N . ASP B 1 132 ? -14.539 -18.016 -11.836 1 66.56 132 ASP B N 1
ATOM 2276 C CA . ASP B 1 132 ? -14.875 -16.656 -11.43 1 66.56 132 ASP B CA 1
ATOM 2277 C C . ASP B 1 132 ? -13.688 -15.977 -10.758 1 66.56 132 ASP B C 1
ATOM 2279 O O . ASP B 1 132 ? -13.867 -15.117 -9.891 1 66.56 132 ASP B O 1
ATOM 2283 N N . ILE B 1 133 ? -12.5 -16.547 -11.188 1 74.38 133 ILE B N 1
ATOM 2284 C CA . ILE B 1 133 ? -11.336 -15.914 -10.594 1 74.38 133 ILE B CA 1
ATOM 2285 C C . ILE B 1 133 ? -10.367 -15.469 -11.688 1 74.38 133 ILE B C 1
ATOM 2287 O O . ILE B 1 133 ? -10.219 -16.156 -12.703 1 74.38 133 ILE B O 1
ATOM 2291 N N . LEU B 1 134 ? -9.875 -14.273 -11.547 1 81.88 134 LEU B N 1
ATOM 2292 C CA . LEU B 1 134 ? -8.805 -13.766 -12.406 1 81.88 134 LEU B CA 1
ATOM 2293 C C . LEU B 1 134 ? -7.473 -13.766 -11.664 1 81.88 134 LEU B C 1
ATOM 2295 O O . LEU B 1 134 ? -7.355 -13.18 -10.586 1 81.88 134 LEU B O 1
ATOM 2299 N N . GLY B 1 135 ? -6.551 -14.539 -12.234 1 89.25 135 GLY B N 1
ATOM 2300 C CA . GLY B 1 135 ? -5.215 -14.547 -11.664 1 89.25 135 GLY B CA 1
ATOM 2301 C C . GLY B 1 135 ? -4.285 -13.539 -12.305 1 89.25 135 GLY B C 1
ATOM 2302 O O . GLY B 1 135 ? -4.328 -13.328 -13.523 1 89.25 135 GLY B O 1
ATOM 2303 N N . TRP B 1 136 ? -3.453 -12.938 -11.5 1 93.75 136 TRP B N 1
ATOM 2304 C CA . TRP B 1 136 ? -2.455 -11.977 -11.961 1 93.75 136 TRP B CA 1
ATOM 2305 C C . TRP B 1 136 ? -1.069 -12.344 -11.438 1 93.75 136 TRP B C 1
ATOM 2307 O O . TRP B 1 136 ? -0.942 -12.938 -10.367 1 93.75 136 TRP B O 1
ATOM 2317 N N . GLU B 1 137 ? -0.115 -12 -12.203 1 97.19 137 GLU B N 1
ATOM 2318 C CA . GLU B 1 137 ? 1.264 -12.172 -11.75 1 97.19 137 GLU B CA 1
ATOM 2319 C C . GLU B 1 137 ? 2.051 -10.867 -11.875 1 97.19 137 GLU B C 1
ATOM 2321 O O . GLU B 1 137 ? 1.888 -10.133 -12.852 1 97.19 137 GLU B O 1
ATOM 2326 N N . LEU B 1 138 ? 2.812 -10.516 -10.938 1 98.5 138 LEU B N 1
ATOM 2327 C CA . LEU B 1 138 ? 3.822 -9.469 -10.977 1 98.5 138 LEU B CA 1
ATOM 2328 C C . LEU B 1 138 ? 5.207 -10.055 -11.219 1 98.5 138 LEU B C 1
ATOM 2330 O O . LEU B 1 138 ? 5.734 -10.789 -10.383 1 98.5 138 LEU B O 1
ATOM 2334 N N . ARG B 1 139 ? 5.754 -9.797 -12.336 1 98.62 139 ARG B N 1
ATOM 2335 C CA . ARG B 1 139 ? 7.121 -10.203 -12.656 1 98.62 139 ARG B CA 1
ATOM 2336 C C . ARG B 1 139 ? 8.133 -9.219 -12.078 1 98.62 139 ARG B C 1
ATOM 2338 O O . ARG B 1 139 ? 8.273 -8.094 -12.57 1 98.62 139 ARG B O 1
ATOM 2345 N N . ILE B 1 140 ? 8.898 -9.711 -11.109 1 98.69 140 ILE B N 1
ATOM 2346 C CA . ILE B 1 140 ? 9.695 -8.812 -10.273 1 98.69 140 ILE B CA 1
ATOM 2347 C C . ILE B 1 140 ? 10.883 -8.281 -11.078 1 98.69 140 ILE B C 1
ATOM 2349 O O . ILE B 1 140 ? 11.695 -9.062 -11.578 1 98.69 140 ILE B O 1
ATOM 2353 N N . ASP B 1 141 ? 10.945 -7.008 -11.172 1 98.44 141 ASP B N 1
ATOM 2354 C CA . ASP B 1 141 ? 12.109 -6.34 -11.742 1 98.44 141 ASP B CA 1
ATOM 2355 C C . ASP B 1 141 ? 13.078 -5.887 -10.656 1 98.44 141 ASP B C 1
ATOM 2357 O O . ASP B 1 141 ? 14.297 -5.973 -10.82 1 98.44 141 ASP B O 1
ATOM 2361 N N . SER B 1 142 ? 12.539 -5.383 -9.57 1 97.62 142 SER B N 1
ATOM 2362 C CA . SER B 1 142 ? 13.359 -4.934 -8.453 1 97.62 142 SER B CA 1
ATOM 2363 C C . SER B 1 142 ? 12.648 -5.141 -7.121 1 97.62 142 SER B C 1
ATOM 2365 O O . SER B 1 142 ? 11.422 -5.203 -7.074 1 97.62 142 SER B O 1
ATOM 2367 N N . ARG B 1 143 ? 13.398 -5.352 -6.078 1 97.31 143 ARG B N 1
ATOM 2368 C CA . ARG B 1 143 ? 12.945 -5.418 -4.695 1 97.31 143 ARG B CA 1
ATOM 2369 C C . ARG B 1 143 ? 13.852 -4.598 -3.781 1 97.31 143 ARG B C 1
ATOM 2371 O O . ARG B 1 143 ? 15.07 -4.621 -3.928 1 97.31 143 ARG B O 1
ATOM 2378 N N . SER B 1 144 ? 13.281 -3.861 -2.949 1 95.38 144 SER B N 1
ATOM 2379 C CA . SER B 1 144 ? 14.008 -3.082 -1.953 1 95.38 144 SER B CA 1
ATOM 2380 C C . SER B 1 144 ? 13.352 -3.186 -0.582 1 95.38 144 SER B C 1
ATOM 2382 O O . SER B 1 144 ? 12.125 -3.254 -0.479 1 95.38 144 SER B O 1
ATOM 2384 N N . GLY B 1 145 ? 14.148 -3.324 0.413 1 93.88 145 GLY B N 1
ATOM 2385 C CA . GLY B 1 145 ? 13.656 -3.469 1.773 1 93.88 145 GLY B CA 1
ATOM 2386 C C . GLY B 1 145 ? 14.344 -2.545 2.76 1 93.88 145 GLY B C 1
ATOM 2387 O O . GLY B 1 145 ? 15.547 -2.301 2.654 1 93.88 145 GLY B O 1
ATOM 2388 N N . LEU B 1 146 ? 13.57 -1.979 3.676 1 91.19 146 LEU B N 1
ATOM 2389 C CA . LEU B 1 146 ? 14.094 -1.178 4.777 1 91.19 146 LEU B CA 1
ATOM 2390 C C . LEU B 1 146 ? 13.633 -1.735 6.121 1 91.19 146 LEU B C 1
ATOM 2392 O O . LEU B 1 146 ? 12.562 -2.328 6.215 1 91.19 146 LEU B O 1
ATOM 2396 N N . GLN B 1 147 ? 14.508 -1.585 7.066 1 90.81 147 GLN B N 1
ATOM 2397 C CA . GLN B 1 147 ? 14.133 -1.961 8.422 1 90.81 147 GLN B CA 1
ATOM 2398 C C . GLN B 1 147 ? 14.766 -1.022 9.453 1 90.81 147 GLN B C 1
ATOM 2400 O O . GLN B 1 147 ? 15.734 -0.325 9.141 1 90.81 147 GLN B O 1
ATOM 2405 N N . ARG B 1 148 ? 14.086 -1.019 10.578 1 83.94 148 ARG B N 1
ATOM 2406 C CA . ARG B 1 148 ? 14.648 -0.239 11.672 1 83.94 148 ARG B CA 1
ATOM 2407 C C . ARG B 1 148 ? 15.992 -0.812 12.117 1 83.94 148 ARG B C 1
ATOM 2409 O O . ARG B 1 148 ? 16.156 -2.031 12.203 1 83.94 148 ARG B O 1
ATOM 2416 N N . ARG B 1 149 ? 16.891 0.225 12.234 1 71.44 149 ARG B N 1
ATOM 2417 C CA . ARG B 1 149 ? 18.188 -0.214 12.727 1 71.44 149 ARG B CA 1
ATOM 2418 C C . ARG B 1 149 ? 18.078 -0.828 14.117 1 71.44 149 ARG B C 1
ATOM 2420 O O . ARG B 1 149 ? 17.406 -0.271 14.992 1 71.44 149 ARG B O 1
ATOM 2427 N N . ARG B 1 150 ? 18.406 -1.961 14.203 1 62.16 150 ARG B N 1
ATOM 2428 C CA . ARG B 1 150 ? 18.422 -2.617 15.5 1 62.16 150 ARG B CA 1
ATOM 2429 C C . ARG B 1 150 ? 19.375 -1.902 16.453 1 62.16 150 ARG B C 1
ATOM 2431 O O . ARG B 1 150 ? 20.469 -1.477 16.062 1 62.16 150 ARG B O 1
ATOM 2438 N N . ALA B 1 151 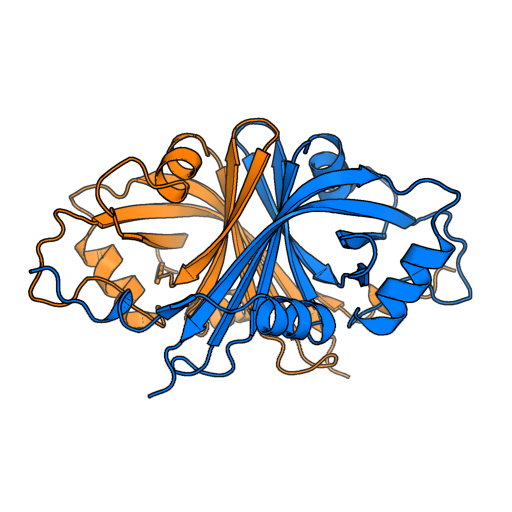? 18.781 -1.233 17.453 1 50.09 151 ALA B N 1
ATOM 2439 C CA . ALA B 1 151 ? 19.688 -0.707 18.469 1 50.09 151 ALA B CA 1
ATOM 2440 C C . ALA B 1 151 ? 20.734 -1.741 18.859 1 50.09 151 ALA B C 1
ATOM 2442 O O . ALA B 1 151 ? 20.453 -2.945 18.859 1 50.09 151 ALA B O 1
#

Sequence (302 aa):
MAPDFAQHNRIEMPAEEIDRLLREEGVGVLSLADDGVAYGIPLSFGYDADRGRLYFVFLRPGESSKKAEFAERTARASFTVWNAPSRDQWESVVVDGELHQVDDGDWDRVRDALEDNAWYPTLFSETEPMQDILGWELRIDSRSGLQRRRAMAPDFAQHNRIEMPAEEIDRLLREEGVGVLSLADDGVAYGIPLSFGYDADRGRLYFVFLRPGESSKKAEFAERTARASFTVWNAPSRDQWESVVVDGELHQVDDGDWDRVRDALEDNAWYPTLFSETEPMQDILGWELRIDSRSGLQRRRA

Foldseek 3Di:
DPDCPPVVFKDWDDPVVLVVQQQAAFKWWKWFDDPPDIDIDIFGWFDDPVQQKIKGKDFQPDPDDPVNVRLVRGQKMKIKDKDDPDPQWIKIKIWIAGKDWDDPVCVVVRVVRNVRRHPPPPDPPVPDDPPRMIMMMGRTPDMIMMIGHDD/DPPCPPVNQKDWDDPVVLVVQQQAAFKWWKWFDDPPDIDIDIFGWFDDPVQQKIKDKDFQPDPDPPVNVRLVRGQKMKIKDKDDPDPQWIKIKIWIAGKDWDDPVCVVVRVVRNVRRHPPPPDPPVPDDPPRMTMMMGRTPDMIMMIGRDD

Secondary structure (DSSP, 8-state):
---SSTGGGEEEPPHHHHHHHHHH--EEEEEEEEBTEEEEEEEE-EEETTTTEEEEEEE--SS--HHHHHHHH-SEEEEEEEEEEETTEEEEEEEEEEEEEPPGGGHHHHHHHHHHH-SS--S--SSS-GGGEEEEEEEEEEEEEEEE---/---SSTGGGEEEPPHHHHHHHHHH--EEEEEEEEBTEEEEEEEE-EEETTTTEEEEEEE--SS--HHHHHHHH-SEEEEEEEEEEETTEEEEEEEEEEEEEPPGGGHHHHHHHHHHH-SS--S--TTS-GGGEEEEEEEEEEEEEEEE---

pLDDT: mean 83.03, std 19.64, range [21.72, 98.81]

InterPro domains:
  IPR012349 FMN-binding split barrel [G3DSA:2.30.110.10] (10-147)
  IPR024747 Pyridoxamine 5'-phosphate oxidase-related [PF12900] (15-145)

Organism: Haloferax volcanii (strain ATCC 29605 / DSM 3757 / JCM 8879 / NBRC 14742 / NCIMB 2012 / VKM B-1768 / DS2) (NCBI:txid309800)